Protein AF-A0A3N5UVN8-F1 (afdb_monomer_lite)

Structure (mmCIF, N/CA/C/O backbone):
data_AF-A0A3N5UVN8-F1
#
_entry.id   AF-A0A3N5UVN8-F1
#
loop_
_atom_site.group_PDB
_atom_site.id
_atom_site.type_symbol
_atom_site.label_atom_id
_atom_site.label_alt_id
_atom_site.label_comp_id
_atom_site.label_asym_id
_atom_site.label_entity_id
_atom_site.label_seq_id
_atom_site.pdbx_PDB_ins_code
_atom_site.Cartn_x
_atom_site.Cartn_y
_atom_site.Cartn_z
_atom_site.occupancy
_atom_site.B_iso_or_equiv
_atom_site.auth_seq_id
_atom_site.auth_comp_id
_atom_site.auth_asym_id
_atom_site.auth_atom_id
_atom_site.pdbx_PDB_model_num
ATOM 1 N N . MET A 1 1 ? -7.093 -22.827 19.254 1.00 42.91 1 MET A N 1
ATOM 2 C CA . MET A 1 1 ? -6.426 -22.744 17.940 1.00 42.91 1 MET A CA 1
ATOM 3 C C . MET A 1 1 ? -7.247 -21.771 17.111 1.00 42.91 1 MET A C 1
ATOM 5 O O . MET A 1 1 ? -8.412 -22.058 16.876 1.00 42.91 1 MET A O 1
ATOM 9 N N . THR A 1 2 ? -6.728 -20.581 16.817 1.00 53.91 2 THR A N 1
ATOM 10 C CA . THR A 1 2 ? -7.483 -19.553 16.080 1.00 53.91 2 THR A CA 1
ATOM 11 C C . THR A 1 2 ? -7.210 -19.745 14.596 1.00 53.91 2 THR A C 1
ATOM 13 O O . THR A 1 2 ? -6.074 -19.564 14.160 1.00 53.91 2 THR A O 1
ATOM 16 N N . TRP A 1 3 ? -8.221 -20.169 13.842 1.00 55.91 3 TRP A N 1
ATOM 17 C CA . TRP A 1 3 ? -8.126 -20.324 12.392 1.00 55.91 3 TRP A CA 1
ATOM 18 C C . TRP A 1 3 ? -7.925 -18.957 11.726 1.00 55.91 3 TRP A C 1
ATOM 20 O O . TRP A 1 3 ? -8.485 -17.956 12.176 1.00 55.91 3 TRP A O 1
ATOM 30 N N . ARG A 1 4 ? -7.103 -18.911 10.676 1.00 71.12 4 ARG A N 1
ATOM 31 C CA . ARG A 1 4 ? -6.857 -17.721 9.849 1.00 71.12 4 ARG A CA 1
ATOM 32 C C . ARG A 1 4 ? -6.993 -18.115 8.387 1.00 71.12 4 ARG A C 1
ATOM 34 O O . ARG A 1 4 ? -6.563 -19.208 8.024 1.00 71.12 4 ARG A O 1
ATOM 41 N N . LEU A 1 5 ? -7.564 -17.234 7.571 1.00 74.75 5 LEU A N 1
ATOM 42 C CA . LEU A 1 5 ? -7.570 -17.418 6.123 1.00 74.75 5 LEU A CA 1
ATOM 43 C C . LEU A 1 5 ? -6.307 -16.788 5.536 1.00 74.75 5 LEU A C 1
ATOM 45 O O . LEU A 1 5 ? -6.023 -15.622 5.809 1.00 74.75 5 LEU A O 1
ATOM 49 N N . THR A 1 6 ? -5.567 -17.557 4.742 1.00 70.62 6 THR A N 1
ATOM 50 C CA . THR A 1 6 ? -4.343 -17.115 4.067 1.00 70.62 6 THR A CA 1
ATOM 51 C C . THR A 1 6 ? -4.630 -16.807 2.602 1.00 70.62 6 THR A C 1
ATOM 53 O O . THR A 1 6 ? -5.145 -17.670 1.892 1.00 70.62 6 THR A O 1
ATOM 56 N N . CYS A 1 7 ? -4.288 -15.602 2.149 1.00 67.88 7 CYS A N 1
ATOM 57 C CA . CYS A 1 7 ? -4.386 -15.199 0.744 1.00 67.88 7 CYS A CA 1
ATOM 58 C C . CYS A 1 7 ? -2.995 -14.884 0.185 1.00 67.88 7 CYS A C 1
ATOM 60 O O . CYS A 1 7 ? -2.165 -14.300 0.884 1.00 67.88 7 CYS A O 1
ATOM 62 N N . LEU A 1 8 ? -2.766 -15.263 -1.071 1.00 75.94 8 LEU A N 1
ATOM 63 C CA . LEU A 1 8 ? -1.578 -14.918 -1.851 1.00 75.94 8 LEU A CA 1
ATOM 64 C C . LEU A 1 8 ? -2.041 -14.063 -3.031 1.00 75.94 8 LEU A C 1
ATOM 66 O O . LEU A 1 8 ? -3.025 -14.425 -3.682 1.00 75.94 8 LEU A O 1
ATOM 70 N N . ALA A 1 9 ? -1.361 -12.954 -3.311 1.00 75.50 9 ALA A N 1
ATOM 71 C CA . ALA A 1 9 ? -1.754 -12.063 -4.400 1.00 75.50 9 ALA A CA 1
ATOM 72 C C . ALA A 1 9 ? -0.548 -11.462 -5.135 1.00 75.50 9 ALA A C 1
ATOM 74 O O . ALA A 1 9 ? 0.269 -10.749 -4.554 1.00 75.50 9 ALA A O 1
ATOM 75 N N . TYR A 1 10 ? -0.505 -11.747 -6.439 1.00 75.38 10 TYR A N 1
ATOM 76 C CA . TYR A 1 10 ? 0.449 -11.231 -7.418 1.00 75.38 10 TYR A CA 1
ATOM 77 C C . TYR A 1 10 ? -0.343 -10.769 -8.646 1.00 75.38 10 TYR A C 1
ATOM 79 O O . TYR A 1 10 ? -0.740 -11.608 -9.460 1.00 75.38 10 TYR A O 1
ATOM 87 N N . PRO A 1 11 ? -0.647 -9.472 -8.767 1.00 73.50 11 PRO A N 1
ATOM 88 C CA . PRO A 1 11 ? -1.522 -8.983 -9.824 1.00 73.50 11 PRO A CA 1
ATOM 89 C C . PRO A 1 11 ? -0.850 -8.979 -11.202 1.00 73.50 11 PRO A C 1
ATOM 91 O O . PRO A 1 11 ? -1.547 -9.040 -12.217 1.00 73.50 11 PRO A O 1
ATOM 94 N N . PHE A 1 12 ? 0.488 -8.967 -11.252 1.00 78.56 12 PHE A N 1
ATOM 95 C CA . PHE A 1 12 ? 1.245 -8.886 -12.499 1.00 78.56 12 PHE A CA 1
ATOM 96 C C . PHE A 1 12 ? 2.384 -9.909 -12.608 1.00 78.56 12 PHE A C 1
ATOM 98 O O . PHE A 1 12 ? 2.871 -10.425 -11.602 1.00 78.56 12 PHE A O 1
ATOM 105 N N . PRO A 1 13 ? 2.861 -10.174 -13.834 1.00 72.12 13 PRO A N 1
ATOM 106 C CA . PRO A 1 13 ? 2.224 -9.837 -15.105 1.00 72.12 13 PRO A CA 1
ATOM 107 C C . PRO A 1 13 ? 0.892 -10.573 -15.308 1.00 72.12 13 PRO A C 1
ATOM 109 O O . PRO A 1 13 ? 0.700 -11.686 -14.830 1.00 72.12 13 PRO A O 1
ATOM 112 N N . GLY A 1 14 ? -0.034 -9.977 -16.069 1.00 72.38 14 GLY A N 1
ATOM 113 C CA . GLY A 1 14 ? -1.337 -10.600 -16.358 1.00 72.38 14 GLY A CA 1
ATOM 114 C C . GLY A 1 14 ? -1.244 -11.901 -17.176 1.00 72.38 14 GLY A C 1
ATOM 115 O O . GLY A 1 14 ? -2.222 -12.636 -17.302 1.00 72.38 14 GLY A O 1
ATOM 116 N N . SER A 1 15 ? -0.073 -12.196 -17.751 1.00 70.75 15 SER A N 1
ATOM 117 C CA . SER A 1 15 ? 0.243 -13.468 -18.402 1.00 70.75 15 SER A CA 1
ATOM 118 C C . SER A 1 15 ? 1.753 -13.727 -18.406 1.00 70.75 15 SER A C 1
ATOM 120 O O . SER A 1 15 ? 2.555 -12.814 -18.239 1.00 70.75 15 SER A O 1
ATOM 122 N N . ARG A 1 16 ? 2.172 -14.962 -18.702 1.00 66.50 16 ARG A N 1
ATOM 123 C CA . ARG A 1 16 ? 3.600 -15.328 -18.820 1.00 66.50 16 ARG A CA 1
ATOM 124 C C . ARG A 1 16 ? 4.355 -14.652 -19.970 1.00 66.50 16 ARG A C 1
ATOM 126 O O . ARG A 1 16 ? 5.575 -14.756 -20.010 1.00 66.50 16 ARG A O 1
ATOM 133 N N . VAL A 1 17 ? 3.649 -14.032 -20.914 1.00 69.69 17 VAL A N 1
ATOM 134 C CA . VAL A 1 17 ? 4.252 -13.313 -22.050 1.00 69.69 17 VAL A CA 1
ATOM 135 C C . VAL A 1 17 ? 4.122 -11.798 -21.919 1.00 69.69 17 VAL A C 1
ATOM 137 O O . VAL A 1 17 ? 4.641 -11.073 -22.764 1.00 69.69 17 VAL A O 1
ATOM 140 N N . SER A 1 18 ? 3.436 -11.313 -20.882 1.00 70.25 18 SER A N 1
ATOM 141 C CA . SER A 1 18 ? 3.388 -9.884 -20.594 1.00 70.25 18 SER A CA 1
ATOM 142 C C . SER A 1 18 ? 4.699 -9.474 -19.914 1.00 70.25 18 SER A C 1
ATOM 144 O O . SER A 1 18 ? 5.244 -10.232 -19.111 1.00 70.25 18 SER A O 1
ATOM 146 N N . GLY A 1 19 ? 5.219 -8.295 -20.261 1.00 78.00 19 GLY A N 1
ATOM 147 C CA . GLY A 1 19 ? 6.348 -7.689 -19.551 1.00 78.00 19 GLY A CA 1
ATOM 148 C C . GLY A 1 19 ? 5.971 -7.242 -18.129 1.00 78.00 19 GLY A C 1
ATOM 149 O O . GLY A 1 19 ? 4.829 -7.462 -17.715 1.00 78.00 19 GLY A O 1
ATOM 150 N N . PRO A 1 20 ? 6.900 -6.603 -17.393 1.00 83.50 20 PRO A N 1
ATOM 151 C CA . PRO A 1 20 ? 6.594 -6.024 -16.084 1.00 83.50 20 PRO A CA 1
ATOM 152 C C . PRO A 1 20 ? 5.432 -5.020 -16.183 1.00 83.50 20 PRO A C 1
ATOM 154 O O . PRO A 1 20 ? 5.199 -4.471 -17.269 1.00 83.50 20 PRO A O 1
ATOM 157 N N . PRO A 1 21 ? 4.710 -4.758 -15.078 1.00 89.00 21 PRO A N 1
ATOM 158 C CA . PRO A 1 21 ? 3.611 -3.806 -15.098 1.00 89.00 21 PRO A CA 1
ATOM 159 C C . PRO A 1 21 ? 4.096 -2.402 -15.460 1.00 89.00 21 PRO A C 1
ATOM 161 O O . PRO A 1 21 ? 5.236 -2.019 -15.198 1.00 89.00 21 PRO A O 1
ATOM 164 N N . SER A 1 22 ? 3.194 -1.619 -16.033 1.00 91.69 22 SER A N 1
ATOM 165 C CA . SER A 1 22 ? 3.320 -0.172 -16.165 1.00 91.69 22 SER A CA 1
ATOM 166 C C . SER A 1 22 ? 2.933 0.542 -14.865 1.00 91.69 22 SER A C 1
ATOM 168 O O . SER A 1 22 ? 2.243 -0.001 -13.998 1.00 91.69 22 SER A O 1
ATOM 170 N N . ILE A 1 23 ? 3.323 1.812 -14.746 1.00 91.81 23 ILE A N 1
ATOM 171 C CA . ILE A 1 23 ? 2.916 2.679 -13.630 1.00 91.81 23 ILE A CA 1
ATOM 172 C C . ILE A 1 23 ? 1.387 2.766 -13.509 1.00 91.81 23 ILE A C 1
ATOM 174 O O . ILE A 1 23 ? 0.841 2.678 -12.412 1.00 91.81 23 ILE A O 1
ATOM 178 N N . ASP A 1 24 ? 0.683 2.905 -14.634 1.00 92.06 24 ASP A N 1
ATOM 179 C CA . ASP A 1 24 ? -0.779 2.993 -14.645 1.00 92.06 24 ASP A CA 1
ATOM 180 C C . ASP A 1 24 ? -1.460 1.698 -14.192 1.00 92.06 24 ASP A C 1
ATOM 182 O O . ASP A 1 24 ? -2.550 1.744 -13.614 1.00 92.06 24 ASP A O 1
ATOM 186 N N . GLU A 1 25 ? -0.841 0.549 -14.454 1.00 92.25 25 GLU A N 1
ATOM 187 C CA . GLU A 1 25 ? -1.316 -0.746 -13.973 1.00 92.25 25 GLU A CA 1
ATOM 188 C C . GLU A 1 25 ? -1.147 -0.869 -12.461 1.00 92.25 25 GLU A C 1
ATOM 190 O O . GLU A 1 25 ? -2.131 -1.160 -11.781 1.00 92.25 25 GLU A O 1
ATOM 195 N N . LEU A 1 26 ? 0.035 -0.541 -11.922 1.00 91.81 26 LEU A N 1
ATOM 196 C CA . LEU A 1 26 ? 0.253 -0.502 -10.472 1.00 91.81 26 LEU A CA 1
ATOM 197 C C . LEU A 1 26 ? -0.715 0.470 -9.787 1.00 91.81 26 LEU A C 1
ATOM 199 O O . LEU A 1 26 ? -1.367 0.114 -8.808 1.00 91.81 26 LEU A O 1
ATOM 203 N N . ARG A 1 27 ? -0.888 1.678 -10.333 1.00 92.25 27 ARG A N 1
ATOM 204 C CA . ARG A 1 27 ? -1.824 2.677 -9.797 1.00 92.25 27 ARG A CA 1
ATOM 205 C C . ARG A 1 27 ? -3.232 2.122 -9.599 1.00 92.25 27 ARG A C 1
ATOM 207 O O . ARG A 1 27 ? -3.843 2.316 -8.551 1.00 92.25 27 ARG A O 1
ATOM 214 N N . LYS A 1 28 ? -3.760 1.466 -10.633 1.00 91.88 28 LYS A N 1
ATOM 215 C CA . LYS A 1 28 ? -5.113 0.898 -10.623 1.00 91.88 28 LYS A CA 1
ATOM 216 C C . LYS A 1 28 ? -5.196 -0.317 -9.715 1.00 91.88 28 LYS A C 1
ATOM 218 O O . LYS A 1 28 ? -6.213 -0.497 -9.052 1.00 91.88 28 LYS A O 1
ATOM 223 N N . ASP A 1 29 ? -4.143 -1.126 -9.688 1.00 92.75 29 ASP A N 1
ATOM 224 C CA . ASP A 1 29 ? -4.077 -2.324 -8.864 1.00 92.75 29 ASP A CA 1
ATOM 225 C C . ASP A 1 29 ? -4.179 -2.016 -7.371 1.00 92.75 29 ASP A C 1
ATOM 227 O O . ASP A 1 29 ? -4.937 -2.691 -6.676 1.00 92.75 29 ASP A O 1
ATOM 231 N N . ALA A 1 30 ? -3.518 -0.958 -6.888 1.00 91.69 30 ALA A N 1
ATOM 232 C CA . ALA A 1 30 ? -3.590 -0.572 -5.480 1.00 91.69 30 ALA A CA 1
ATOM 233 C C . ALA A 1 30 ? -5.051 -0.474 -4.991 1.00 91.69 30 ALA A C 1
ATOM 235 O O . ALA A 1 30 ? -5.410 -1.040 -3.963 1.00 91.69 30 ALA A O 1
ATOM 236 N N . GLN A 1 31 ? -5.936 0.127 -5.793 1.00 90.62 31 GLN A N 1
ATOM 237 C CA . GLN A 1 31 ? -7.366 0.285 -5.488 1.00 90.62 31 GLN A CA 1
ATOM 238 C C . GLN A 1 31 ? -8.169 -1.027 -5.502 1.00 90.62 31 GLN A C 1
ATOM 240 O O . GLN A 1 31 ? -9.315 -1.064 -5.049 1.00 90.62 31 GLN A O 1
ATOM 245 N N . THR A 1 32 ? -7.621 -2.114 -6.044 1.00 92.69 32 THR A N 1
ATOM 246 C CA . THR A 1 32 ? -8.316 -3.407 -6.096 1.00 92.69 32 THR A CA 1
ATOM 247 C C . THR A 1 32 ? -8.285 -4.145 -4.762 1.00 92.69 32 THR A C 1
ATOM 249 O O . THR A 1 32 ? -9.189 -4.945 -4.507 1.00 92.69 32 THR A O 1
ATOM 252 N N . TRP A 1 33 ? -7.325 -3.836 -3.882 1.00 93.69 33 TRP A N 1
ATOM 253 C CA . TRP A 1 33 ? -7.181 -4.488 -2.579 1.00 93.69 33 TRP A CA 1
ATOM 254 C C . TRP A 1 33 ? -8.435 -4.380 -1.712 1.00 93.69 33 TRP A C 1
ATOM 256 O O . TRP A 1 33 ? -8.821 -5.375 -1.100 1.00 93.69 33 TRP A O 1
ATOM 266 N N . ASP A 1 34 ? -9.135 -3.241 -1.735 1.00 94.31 34 ASP A N 1
ATOM 267 C CA . ASP A 1 34 ? -10.415 -3.088 -1.028 1.00 94.31 34 ASP A CA 1
ATOM 268 C C . ASP A 1 34 ? -11.426 -4.138 -1.490 1.00 94.31 34 ASP A C 1
ATOM 270 O O . ASP A 1 34 ? -12.023 -4.854 -0.688 1.00 94.31 34 ASP A O 1
ATOM 274 N N . LYS A 1 35 ? -11.576 -4.284 -2.811 1.00 94.06 35 LYS A N 1
ATOM 275 C CA . LYS A 1 35 ? -12.532 -5.220 -3.412 1.00 94.06 35 LYS A CA 1
ATOM 276 C C . LYS A 1 35 ? -12.171 -6.660 -3.077 1.00 94.06 35 LYS A C 1
ATOM 278 O O . LYS A 1 35 ? -13.058 -7.439 -2.743 1.00 94.06 35 LYS A O 1
ATOM 283 N N . ILE A 1 36 ? -10.884 -7.003 -3.144 1.00 92.69 36 ILE A N 1
ATOM 284 C CA . ILE A 1 36 ? -10.388 -8.341 -2.808 1.00 92.69 36 ILE A CA 1
ATOM 285 C C . ILE A 1 36 ? -10.721 -8.666 -1.349 1.00 92.69 36 ILE A C 1
ATOM 287 O O . ILE A 1 36 ? -11.314 -9.707 -1.075 1.00 92.69 36 ILE A O 1
ATOM 291 N N . ILE A 1 37 ? -10.390 -7.776 -0.411 1.00 94.94 37 ILE A N 1
ATOM 292 C CA . ILE A 1 37 ? -10.561 -8.037 1.024 1.00 94.94 37 ILE A CA 1
ATOM 293 C C . ILE A 1 37 ? -12.044 -8.075 1.410 1.00 94.94 37 ILE A C 1
ATOM 295 O O . ILE A 1 37 ? -12.453 -8.958 2.171 1.00 94.94 37 ILE A O 1
ATOM 299 N N . ILE A 1 38 ? -12.860 -7.168 0.862 1.00 94.88 38 ILE A N 1
ATOM 300 C CA . ILE A 1 38 ? -14.316 -7.170 1.054 1.00 94.88 38 ILE A CA 1
ATOM 301 C C . ILE A 1 38 ? -14.907 -8.482 0.539 1.00 94.88 38 ILE A C 1
ATOM 303 O O . ILE A 1 38 ? -15.627 -9.154 1.275 1.00 94.88 38 ILE A O 1
ATOM 307 N N . HIS A 1 39 ? -14.543 -8.899 -0.673 1.00 95.00 39 HIS A N 1
ATOM 308 C CA . HIS A 1 39 ? -15.066 -10.131 -1.252 1.00 95.00 39 HIS A CA 1
ATOM 309 C C . HIS A 1 39 ? -14.648 -11.374 -0.455 1.00 95.00 39 HIS A C 1
ATOM 311 O O . HIS A 1 39 ? -15.465 -12.242 -0.154 1.00 95.00 39 HIS A O 1
ATOM 317 N N . VAL A 1 40 ? -13.386 -11.444 -0.024 1.00 93.94 40 VAL A N 1
ATOM 318 C CA . VAL A 1 40 ? -12.909 -12.517 0.858 1.00 93.94 40 VAL A CA 1
ATOM 319 C C . VAL A 1 40 ? -13.710 -12.557 2.162 1.00 93.94 40 VAL A C 1
ATOM 321 O O . VAL A 1 40 ? -14.077 -13.633 2.635 1.00 93.94 40 VAL A O 1
ATOM 324 N N . ARG A 1 41 ? -14.028 -11.396 2.742 1.00 94.56 41 ARG A N 1
ATOM 325 C CA . ARG A 1 41 ? -14.849 -11.308 3.953 1.00 94.56 41 ARG A CA 1
ATOM 326 C C . ARG A 1 41 ? -16.272 -11.807 3.717 1.00 94.56 41 ARG A C 1
ATOM 328 O O . ARG A 1 41 ? -16.784 -12.546 4.555 1.00 94.56 41 ARG A O 1
ATOM 335 N N . GLU A 1 42 ? -16.893 -11.457 2.595 1.00 94.94 42 GLU A N 1
ATOM 336 C CA . GLU A 1 42 ? -18.209 -11.980 2.205 1.00 94.94 42 GLU A CA 1
ATOM 337 C C . GLU A 1 42 ? -18.195 -13.511 2.122 1.00 94.94 42 GLU A C 1
ATOM 339 O O . GLU A 1 42 ? -19.064 -14.164 2.701 1.00 94.94 42 GLU A O 1
ATOM 344 N N . LEU A 1 43 ? -17.167 -14.090 1.493 1.00 95.00 43 LEU A N 1
ATOM 345 C CA . LEU A 1 43 ? -16.996 -15.542 1.406 1.00 95.00 43 LEU A CA 1
ATOM 346 C C . LEU A 1 43 ? -16.808 -16.181 2.790 1.00 95.00 43 LEU A C 1
ATOM 348 O O . LEU A 1 43 ? -17.428 -17.202 3.086 1.00 95.00 43 LEU A O 1
ATOM 352 N N . ILE A 1 44 ? -16.004 -15.576 3.671 1.00 93.81 44 ILE A N 1
ATOM 353 C CA . ILE A 1 44 ? -15.857 -16.039 5.061 1.00 93.81 44 ILE A CA 1
ATOM 354 C C . ILE A 1 44 ? -17.221 -16.061 5.758 1.00 93.81 44 ILE A C 1
ATOM 356 O O . ILE A 1 44 ? -17.586 -17.072 6.356 1.00 93.81 44 ILE A O 1
ATOM 360 N N . HIS A 1 45 ? -18.000 -14.983 5.655 1.00 93.62 45 HIS A N 1
ATOM 361 C CA . HIS A 1 45 ? -19.331 -14.933 6.255 1.00 93.62 45 HIS A CA 1
ATOM 362 C C . HIS A 1 45 ? -20.266 -15.995 5.668 1.00 93.62 45 HIS A C 1
ATOM 364 O O . HIS A 1 45 ? -20.957 -16.669 6.431 1.00 93.62 45 HIS A O 1
ATOM 370 N N . GLN A 1 46 ? -20.256 -16.181 4.346 1.00 96.19 46 GLN A N 1
ATOM 371 C CA . GLN A 1 46 ? -21.105 -17.147 3.654 1.00 96.19 46 GLN A CA 1
ATOM 372 C C . GLN A 1 46 ? -20.805 -18.595 4.061 1.00 96.19 46 GLN A C 1
ATOM 374 O O . GLN A 1 46 ? -21.735 -19.363 4.299 1.00 96.19 46 GLN A O 1
ATOM 379 N N . TYR A 1 47 ? -19.527 -18.980 4.122 1.00 95.62 47 TYR A N 1
ATOM 380 C CA . TYR A 1 47 ? -19.135 -20.385 4.279 1.00 95.62 47 TYR A CA 1
ATOM 381 C C . TYR A 1 47 ? -18.745 -20.770 5.707 1.00 95.62 47 TYR A C 1
ATOM 383 O O . TYR A 1 47 ? -18.982 -21.907 6.109 1.00 95.62 47 TYR A O 1
ATOM 391 N N . ALA A 1 48 ? -18.161 -19.857 6.487 1.00 94.19 48 ALA A N 1
ATOM 392 C CA . ALA A 1 48 ? -17.794 -20.132 7.876 1.00 94.19 48 ALA A CA 1
ATOM 393 C C . ALA A 1 48 ? -18.906 -19.742 8.864 1.00 94.19 48 ALA A C 1
ATOM 395 O O . ALA A 1 48 ? -18.943 -20.266 9.978 1.00 94.19 48 ALA A O 1
ATOM 396 N N . GLY A 1 49 ? -19.798 -18.814 8.496 1.00 92.19 49 GLY A N 1
ATOM 397 C CA . GLY A 1 49 ? -20.870 -18.322 9.373 1.00 92.19 49 GLY A CA 1
ATOM 398 C C . GLY A 1 49 ? -20.382 -17.510 10.582 1.00 92.19 49 GLY A C 1
ATOM 399 O O . GLY A 1 49 ? -21.174 -17.158 11.451 1.00 92.19 49 GLY A O 1
ATOM 400 N N . HIS A 1 50 ? -19.083 -17.210 10.658 1.00 89.44 50 HIS A N 1
ATOM 401 C CA . HIS A 1 50 ? -18.460 -16.397 11.700 1.00 89.44 50 HIS A CA 1
ATOM 402 C C . HIS A 1 50 ? -17.250 -15.646 11.137 1.00 89.44 50 HIS A C 1
ATOM 404 O O . HIS A 1 50 ? -16.779 -15.932 10.038 1.00 89.44 50 HIS A O 1
ATOM 410 N N . HIS A 1 51 ? -16.750 -14.665 11.887 1.00 89.31 51 HIS A N 1
ATOM 411 C CA . HIS A 1 51 ? -15.598 -13.876 11.467 1.00 89.31 51 HIS A CA 1
ATOM 412 C C . HIS A 1 51 ? -14.292 -14.669 11.607 1.00 89.31 51 HIS A C 1
ATOM 414 O O . HIS A 1 51 ? -14.027 -15.259 12.656 1.00 89.31 51 HIS A O 1
ATOM 420 N N . LEU A 1 52 ? -13.455 -14.618 10.571 1.00 93.00 52 LEU A N 1
ATOM 421 C CA . LEU A 1 52 ? -12.090 -15.132 10.583 1.00 93.00 52 LEU A CA 1
ATOM 422 C C . LEU A 1 52 ? -11.116 -13.990 10.270 1.00 93.00 52 LEU A C 1
ATOM 424 O O . LEU A 1 52 ? -11.356 -13.247 9.314 1.00 93.00 52 LEU A O 1
ATOM 428 N N . PRO A 1 53 ? -10.002 -13.863 11.015 1.00 94.44 53 PRO A N 1
ATOM 429 C CA . PRO A 1 53 ? -8.939 -12.940 10.648 1.00 94.44 53 PRO A CA 1
ATOM 430 C C . PRO A 1 53 ? -8.380 -13.281 9.264 1.00 94.44 53 PRO A C 1
ATOM 432 O O . PRO A 1 53 ? -8.046 -14.439 8.983 1.00 94.44 53 PRO A O 1
ATOM 435 N N . ILE A 1 54 ? -8.246 -12.258 8.423 1.00 94.88 54 ILE A N 1
ATOM 436 C CA . ILE A 1 54 ? -7.638 -12.366 7.095 1.00 94.88 54 ILE A CA 1
ATOM 437 C C . ILE A 1 54 ? -6.145 -12.076 7.229 1.00 94.88 54 ILE A C 1
ATOM 439 O O . ILE A 1 54 ? -5.764 -11.025 7.745 1.00 94.88 54 ILE A O 1
ATOM 443 N N . ALA A 1 55 ? -5.310 -12.998 6.761 1.00 94.19 55 ALA A N 1
ATOM 444 C CA . ALA A 1 55 ? -3.876 -12.807 6.618 1.00 94.19 55 ALA A CA 1
ATOM 445 C C . ALA A 1 55 ? -3.499 -12.880 5.132 1.00 94.19 55 ALA A C 1
ATOM 447 O O . ALA A 1 55 ? -3.790 -13.866 4.456 1.00 94.19 55 ALA A O 1
ATOM 448 N N . ILE A 1 56 ? -2.830 -11.850 4.629 1.00 94.19 56 ILE A N 1
ATOM 449 C CA . ILE A 1 56 ? -2.187 -11.864 3.316 1.00 94.19 56 ILE A CA 1
ATOM 450 C C . ILE A 1 56 ? -0.774 -12.398 3.535 1.00 94.19 56 ILE A C 1
ATOM 452 O O . ILE A 1 56 ? 0.103 -11.691 4.021 1.00 94.19 56 ILE A O 1
ATOM 456 N N . THR A 1 57 ? -0.566 -13.686 3.286 1.00 91.38 57 THR A N 1
ATOM 457 C CA . THR A 1 57 ? 0.697 -14.352 3.637 1.00 91.38 57 THR A CA 1
ATOM 458 C C . THR A 1 57 ? 1.781 -14.169 2.593 1.00 91.38 57 THR A C 1
ATOM 460 O O . THR A 1 57 ? 2.938 -14.422 2.914 1.00 91.38 57 THR A O 1
ATOM 463 N N . GLU A 1 58 ? 1.416 -13.722 1.391 1.00 89.12 58 GLU A N 1
ATOM 464 C CA . GLU A 1 58 ? 2.350 -13.287 0.353 1.00 89.12 58 GLU A CA 1
ATOM 465 C C . GLU A 1 58 ? 1.692 -12.193 -0.496 1.00 89.12 58 GLU A C 1
ATOM 467 O O . GLU A 1 58 ? 0.574 -12.369 -0.995 1.00 89.12 58 GLU A O 1
ATOM 472 N N . PHE A 1 59 ? 2.383 -11.069 -0.673 1.00 91.12 59 PHE A N 1
ATOM 473 C CA . PHE A 1 59 ? 2.042 -10.073 -1.683 1.00 91.12 59 PHE A CA 1
ATOM 474 C C . PHE A 1 59 ? 3.297 -9.422 -2.274 1.00 91.12 59 PHE A C 1
ATOM 476 O O . PHE A 1 59 ? 4.335 -9.309 -1.620 1.00 91.12 59 PHE A O 1
ATOM 483 N N . ASN A 1 60 ? 3.193 -9.015 -3.534 1.00 88.25 60 ASN A N 1
ATOM 484 C CA . ASN A 1 60 ? 4.185 -8.246 -4.290 1.00 88.25 60 ASN A CA 1
ATOM 485 C C . ASN A 1 60 ? 3.431 -7.636 -5.494 1.00 88.25 60 ASN A C 1
ATOM 487 O O . ASN A 1 60 ? 2.447 -8.249 -5.924 1.00 88.25 60 ASN A O 1
ATOM 491 N N . PRO A 1 61 ? 3.832 -6.485 -6.068 1.00 82.62 61 PRO A N 1
ATOM 492 C CA . PRO A 1 61 ? 3.256 -5.999 -7.329 1.00 82.62 61 PRO A CA 1
ATOM 493 C C . PRO A 1 61 ? 3.284 -7.045 -8.445 1.00 82.62 61 PRO A C 1
ATOM 495 O O . PRO A 1 61 ? 2.394 -7.086 -9.289 1.00 82.62 61 PRO A O 1
ATOM 498 N N . ALA A 1 62 ? 4.324 -7.876 -8.476 1.00 83.12 62 ALA A N 1
ATOM 499 C CA . ALA A 1 62 ? 4.558 -8.796 -9.563 1.00 83.12 62 ALA A CA 1
ATOM 500 C C . ALA A 1 62 ? 5.216 -10.089 -9.082 1.00 83.12 62 ALA A C 1
ATOM 502 O O . ALA A 1 62 ? 5.850 -10.125 -8.031 1.00 83.12 62 ALA A O 1
ATOM 503 N N . TYR A 1 63 ? 5.070 -11.159 -9.860 1.00 82.50 63 TYR A N 1
ATOM 504 C CA . TYR A 1 63 ? 5.828 -12.400 -9.673 1.00 82.50 63 TYR A CA 1
ATOM 505 C C . TYR A 1 63 ? 7.053 -12.491 -10.594 1.00 82.50 63 TYR A C 1
ATOM 507 O O . TYR A 1 63 ? 7.819 -13.455 -10.512 1.00 82.50 63 TYR A O 1
ATOM 515 N N . ASP A 1 64 ? 7.225 -11.538 -11.514 1.00 82.88 64 ASP A N 1
ATOM 516 C CA . ASP A 1 64 ? 8.358 -11.518 -12.428 1.00 82.88 64 ASP A CA 1
ATOM 517 C C . ASP A 1 64 ? 9.590 -10.855 -11.794 1.00 82.88 64 ASP A C 1
ATOM 519 O O . ASP A 1 64 ? 9.500 -9.959 -10.961 1.00 82.88 64 ASP A O 1
ATOM 523 N N . GLN A 1 65 ? 10.770 -11.325 -12.187 1.00 87.25 65 GLN A N 1
ATOM 524 C CA . GLN A 1 65 ? 12.043 -10.940 -11.575 1.00 87.25 65 GLN A CA 1
ATOM 525 C C . GLN A 1 65 ? 12.684 -9.714 -12.246 1.00 87.25 65 GLN A C 1
ATOM 527 O O . GLN A 1 65 ? 13.898 -9.529 -12.132 1.00 87.25 65 GLN A O 1
ATOM 532 N N . SER A 1 66 ? 11.915 -8.908 -12.988 1.00 88.75 66 SER A N 1
ATOM 533 C CA . SER A 1 66 ? 12.447 -7.758 -13.728 1.00 88.75 66 SER A CA 1
ATOM 534 C C . SER A 1 66 ? 13.087 -6.735 -12.799 1.00 88.75 66 SER A C 1
ATOM 536 O O . SER A 1 66 ? 12.580 -6.457 -11.720 1.00 88.75 66 SER A O 1
ATOM 538 N N . VAL A 1 67 ? 14.189 -6.130 -13.233 1.00 88.94 67 VAL A N 1
ATOM 539 C CA . VAL A 1 67 ? 14.971 -5.176 -12.435 1.00 88.94 67 VAL A CA 1
ATOM 540 C C . VAL A 1 67 ? 15.150 -3.882 -13.221 1.00 88.94 67 VAL A C 1
ATOM 542 O O . VAL A 1 67 ? 15.377 -3.924 -14.431 1.00 88.94 67 VAL A O 1
ATOM 545 N N . GLY A 1 68 ? 15.104 -2.741 -12.536 1.00 87.81 68 GLY A N 1
ATOM 546 C CA . GLY A 1 68 ? 15.500 -1.444 -13.084 1.00 87.81 68 GLY A CA 1
ATOM 547 C C . GLY A 1 68 ? 14.487 -0.765 -14.008 1.00 87.81 68 GLY A C 1
ATOM 548 O O . GLY A 1 68 ? 14.844 0.214 -14.665 1.00 87.81 68 GLY A O 1
ATOM 549 N N . GLY A 1 69 ? 13.248 -1.252 -14.071 1.00 89.25 69 GLY A N 1
ATOM 550 C CA . GLY A 1 69 ? 12.155 -0.574 -14.765 1.00 89.25 69 GLY A CA 1
ATOM 551 C C . GLY A 1 69 ? 11.457 0.459 -13.877 1.00 89.25 69 GLY A C 1
ATOM 552 O O . GLY A 1 69 ? 11.631 0.512 -12.663 1.00 89.25 69 GLY A O 1
ATOM 553 N N . GLU A 1 70 ? 10.631 1.307 -14.484 1.00 89.75 70 GLU A N 1
ATOM 554 C CA . GLU A 1 70 ? 9.918 2.377 -13.768 1.00 89.75 70 GLU A CA 1
ATOM 555 C C . GLU A 1 70 ? 8.844 1.860 -12.792 1.00 89.75 70 GLU A C 1
ATOM 557 O O . GLU A 1 70 ? 8.528 2.517 -11.798 1.00 89.75 70 GLU A O 1
ATOM 562 N N . ALA A 1 71 ? 8.341 0.650 -13.031 1.00 90.12 71 ALA A N 1
ATOM 563 C CA . ALA A 1 71 ? 7.320 -0.034 -12.239 1.00 90.12 71 ALA A CA 1
ATOM 564 C C . ALA A 1 71 ? 7.738 -1.471 -11.858 1.00 90.12 71 ALA A C 1
ATOM 566 O O . ALA A 1 71 ? 6.904 -2.290 -11.484 1.00 90.12 71 ALA A O 1
ATOM 567 N N . THR A 1 72 ? 9.036 -1.790 -11.930 1.00 90.31 72 THR A N 1
ATOM 568 C CA . THR A 1 72 ? 9.548 -3.060 -11.395 1.00 90.31 72 THR A CA 1
ATOM 569 C C . THR A 1 72 ? 9.550 -3.051 -9.863 1.00 90.31 72 THR A C 1
ATOM 571 O O . THR A 1 72 ? 9.502 -1.977 -9.258 1.00 90.31 72 THR A O 1
ATOM 574 N N . PRO A 1 73 ? 9.636 -4.218 -9.203 1.00 89.56 73 PRO A N 1
ATOM 575 C CA . PRO A 1 73 ? 9.624 -4.287 -7.742 1.00 89.56 73 PRO A CA 1
ATOM 576 C C . PRO A 1 73 ? 10.694 -3.427 -7.030 1.00 89.56 73 PRO A C 1
ATOM 578 O O . PRO A 1 73 ? 10.451 -2.911 -5.939 1.00 89.56 73 PRO A O 1
ATOM 581 N N . ASP A 1 74 ? 11.848 -3.180 -7.657 1.00 90.06 74 ASP A N 1
ATOM 582 C CA . ASP A 1 74 ? 12.913 -2.301 -7.144 1.00 90.06 74 ASP A CA 1
ATOM 583 C C . ASP A 1 74 ? 12.692 -0.802 -7.431 1.00 90.06 74 ASP A C 1
ATOM 585 O O . ASP A 1 74 ? 13.552 0.026 -7.111 1.00 90.06 74 ASP A O 1
ATOM 589 N N . SER A 1 75 ? 11.567 -0.423 -8.040 1.00 90.81 75 SER A N 1
ATOM 590 C CA . SER A 1 75 ? 11.305 0.956 -8.439 1.00 90.81 75 SER A CA 1
ATOM 591 C C . SER A 1 75 ? 10.762 1.821 -7.299 1.00 90.81 75 SER A C 1
ATOM 593 O O . SER A 1 75 ? 10.176 1.358 -6.318 1.00 90.81 75 SER A O 1
ATOM 595 N N . HIS A 1 76 ? 10.928 3.137 -7.450 1.00 91.38 76 HIS A N 1
ATOM 596 C CA . HIS A 1 76 ? 10.330 4.124 -6.545 1.00 91.38 76 HIS A CA 1
ATOM 597 C C . HIS A 1 76 ? 8.799 4.079 -6.579 1.00 91.38 76 HIS A C 1
ATOM 599 O O . HIS A 1 76 ? 8.152 4.172 -5.538 1.00 91.38 76 HIS A O 1
ATOM 605 N N . TYR A 1 77 ? 8.214 3.909 -7.770 1.00 92.38 77 TYR A N 1
ATOM 606 C CA . TYR A 1 77 ? 6.762 3.846 -7.909 1.00 92.38 77 TYR A CA 1
ATOM 607 C C . TYR A 1 77 ? 6.190 2.606 -7.219 1.00 92.38 77 TYR A C 1
ATOM 609 O O . TYR A 1 77 ? 5.132 2.681 -6.600 1.00 92.38 77 TYR A O 1
ATOM 617 N N . ASN A 1 78 ? 6.921 1.491 -7.229 1.00 92.56 78 ASN A N 1
ATOM 618 C CA . ASN A 1 78 ? 6.497 0.310 -6.500 1.00 92.56 78 ASN A CA 1
ATOM 619 C C . ASN A 1 78 ? 6.432 0.535 -4.974 1.00 92.56 78 ASN A C 1
ATOM 621 O O . ASN A 1 78 ? 5.512 0.065 -4.310 1.00 92.56 78 ASN A O 1
ATOM 625 N N . ALA A 1 79 ? 7.343 1.324 -4.402 1.00 93.62 79 ALA A N 1
ATOM 626 C CA . ALA A 1 79 ? 7.255 1.690 -2.987 1.00 93.62 79 ALA A CA 1
ATOM 627 C C . ALA A 1 79 ? 6.006 2.536 -2.667 1.00 93.62 79 ALA A C 1
ATOM 629 O O . ALA A 1 79 ? 5.403 2.363 -1.605 1.00 93.62 79 ALA A O 1
ATOM 630 N N . ILE A 1 80 ? 5.589 3.409 -3.594 1.00 94.56 80 ILE A N 1
ATOM 631 C CA . ILE A 1 80 ? 4.339 4.184 -3.499 1.00 94.56 80 ILE A CA 1
ATOM 632 C C . ILE A 1 80 ? 3.119 3.256 -3.596 1.00 94.56 80 ILE A C 1
ATOM 634 O O . ILE A 1 80 ? 2.211 3.366 -2.773 1.00 94.56 80 ILE A O 1
ATOM 638 N N . TRP A 1 81 ? 3.116 2.321 -4.551 1.00 95.00 81 TRP A N 1
ATOM 639 C CA . TRP A 1 81 ? 2.076 1.294 -4.673 1.00 95.00 81 TRP A CA 1
ATOM 640 C C . TRP A 1 81 ? 1.936 0.484 -3.382 1.00 95.00 81 TRP A C 1
ATOM 642 O O . TRP A 1 81 ? 0.840 0.373 -2.839 1.00 95.00 81 TRP A O 1
ATOM 652 N N . MET A 1 82 ? 3.054 -0.018 -2.850 1.00 95.31 82 MET A N 1
ATOM 653 C CA . MET A 1 82 ? 3.075 -0.812 -1.623 1.00 95.31 82 MET A CA 1
ATOM 654 C C . MET A 1 82 ? 2.559 -0.000 -0.438 1.00 95.31 82 MET A C 1
ATOM 656 O O . MET A 1 82 ? 1.870 -0.544 0.425 1.00 95.31 82 MET A O 1
ATOM 660 N N . ALA A 1 83 ? 2.872 1.298 -0.397 1.00 95.94 83 ALA A N 1
ATOM 661 C CA . ALA A 1 83 ? 2.360 2.170 0.642 1.00 95.94 83 ALA A CA 1
ATOM 662 C C . ALA A 1 83 ? 0.827 2.227 0.588 1.00 95.94 83 ALA A C 1
ATOM 664 O O . ALA A 1 83 ? 0.175 2.049 1.609 1.00 95.94 83 ALA A O 1
ATOM 665 N N . ASP A 1 84 ? 0.233 2.392 -0.594 1.00 96.50 84 ASP A N 1
ATOM 666 C CA . ASP A 1 84 ? -1.226 2.431 -0.706 1.00 96.50 84 ASP A CA 1
ATOM 667 C C . ASP A 1 84 ? -1.884 1.076 -0.437 1.00 96.50 84 ASP A C 1
ATOM 669 O O . ASP A 1 84 ? -2.848 1.002 0.323 1.00 96.50 84 ASP A O 1
ATOM 673 N N . ALA A 1 85 ? -1.330 -0.005 -0.990 1.00 95.88 85 ALA A N 1
ATOM 674 C CA . ALA A 1 85 ? -1.826 -1.360 -0.773 1.00 95.88 85 ALA A CA 1
ATOM 675 C C . ALA A 1 85 ? -1.858 -1.720 0.724 1.00 95.88 85 ALA A C 1
ATOM 677 O O . ALA A 1 85 ? -2.876 -2.201 1.224 1.00 95.88 85 ALA A O 1
ATOM 678 N N . LEU A 1 86 ? -0.783 -1.422 1.466 1.00 96.31 86 LEU A N 1
ATOM 679 C CA . LEU A 1 86 ? -0.736 -1.627 2.916 1.00 96.31 86 LEU A CA 1
ATOM 680 C C . LEU A 1 86 ? -1.751 -0.755 3.658 1.00 96.31 86 LEU A C 1
ATOM 682 O O . LEU A 1 86 ? -2.416 -1.247 4.568 1.00 96.31 86 LEU A O 1
ATOM 686 N N . GLY A 1 87 ? -1.900 0.515 3.275 1.00 96.31 87 GLY A N 1
ATOM 687 C CA . GLY A 1 87 ? -2.906 1.408 3.852 1.00 96.31 87 GLY A CA 1
ATOM 688 C C . GLY A 1 87 ? -4.322 0.844 3.730 1.00 96.31 87 GLY A C 1
ATOM 689 O O . GLY A 1 87 ? -5.022 0.738 4.737 1.00 96.31 87 GLY A O 1
ATOM 690 N N . ARG A 1 88 ? -4.697 0.371 2.536 1.00 96.38 88 ARG A N 1
ATOM 691 C CA . ARG A 1 88 ? -5.994 -0.280 2.283 1.00 96.38 88 ARG A CA 1
ATOM 692 C C . ARG A 1 88 ? -6.161 -1.569 3.069 1.00 96.38 88 ARG A C 1
ATOM 694 O O . ARG A 1 88 ? -7.211 -1.793 3.664 1.00 96.38 88 ARG A O 1
ATOM 701 N N . MET A 1 89 ? -5.136 -2.421 3.116 1.00 96.31 89 MET A N 1
ATOM 702 C CA . MET A 1 89 ? -5.172 -3.642 3.929 1.00 96.31 89 MET A CA 1
ATOM 703 C C . MET A 1 89 ? -5.444 -3.323 5.401 1.00 96.31 89 MET A C 1
ATOM 705 O O . MET A 1 89 ? -6.293 -3.959 6.028 1.00 96.31 89 MET A O 1
ATOM 709 N N . ILE A 1 90 ? -4.748 -2.322 5.938 1.00 95.88 90 ILE A N 1
ATOM 710 C CA . ILE A 1 90 ? -4.906 -1.866 7.316 1.00 95.88 90 ILE A CA 1
ATOM 711 C C . ILE A 1 90 ? -6.322 -1.313 7.538 1.00 95.88 90 ILE A C 1
ATOM 713 O O . ILE A 1 90 ? -6.987 -1.747 8.476 1.00 95.88 90 ILE A O 1
ATOM 717 N N . GLU A 1 91 ? -6.814 -0.418 6.675 1.00 96.00 91 GLU A N 1
ATOM 718 C CA . GLU A 1 91 ? -8.166 0.160 6.769 1.00 96.00 91 GLU A CA 1
ATOM 719 C C . GLU A 1 91 ? -9.259 -0.916 6.714 1.00 96.00 91 GLU A C 1
ATOM 721 O O . GLU A 1 91 ? -10.228 -0.881 7.474 1.00 96.00 91 GLU A O 1
ATOM 726 N N . ASN A 1 92 ? -9.056 -1.943 5.889 1.00 95.62 92 ASN A N 1
ATOM 727 C CA . ASN A 1 92 ? -9.944 -3.094 5.823 1.00 95.62 92 ASN A CA 1
ATOM 728 C C . ASN A 1 92 ? -9.724 -4.099 6.964 1.00 95.62 92 ASN A C 1
ATOM 730 O O . ASN A 1 92 ? -10.401 -5.123 6.992 1.00 95.62 92 ASN A O 1
ATOM 734 N N . GLY A 1 93 ? -8.832 -3.863 7.926 1.00 94.50 93 GLY A N 1
ATOM 735 C CA . GLY A 1 93 ? -8.639 -4.740 9.085 1.00 94.50 93 GLY A CA 1
ATOM 736 C C . GLY A 1 93 ? -8.003 -6.092 8.748 1.00 94.50 93 GLY A C 1
ATOM 737 O O . GLY A 1 93 ? -8.332 -7.106 9.369 1.00 94.50 93 GLY A O 1
ATOM 738 N N . VAL A 1 94 ? -7.113 -6.132 7.755 1.00 95.50 94 VAL A N 1
ATOM 739 C CA . VAL A 1 94 ? -6.228 -7.280 7.530 1.00 95.50 94 VAL A CA 1
ATOM 740 C C . VAL A 1 94 ? -5.347 -7.466 8.764 1.00 95.50 94 VAL A C 1
ATOM 742 O O . VAL A 1 94 ? -4.700 -6.537 9.239 1.00 95.50 94 VAL A O 1
ATOM 745 N N . PHE A 1 95 ? -5.319 -8.687 9.292 1.00 94.81 95 PHE A N 1
ATOM 746 C CA . PHE A 1 95 ? -4.600 -9.008 10.523 1.00 94.81 95 PHE A CA 1
ATOM 747 C C . PHE A 1 95 ? -3.079 -9.035 10.325 1.00 94.81 95 PHE A C 1
ATOM 749 O O . PHE A 1 95 ? -2.319 -8.721 11.238 1.00 94.81 95 PHE A O 1
ATOM 756 N N . MET A 1 96 ? -2.631 -9.473 9.149 1.00 93.75 96 MET A N 1
ATOM 757 C CA . MET A 1 96 ? -1.221 -9.648 8.813 1.00 93.75 96 MET A CA 1
ATOM 758 C C . MET A 1 96 ? -1.045 -9.540 7.303 1.00 93.75 96 MET A C 1
ATOM 760 O O . MET A 1 96 ? -1.849 -10.105 6.564 1.00 93.75 96 MET A O 1
ATOM 764 N N . ALA A 1 97 ? 0.013 -8.862 6.867 1.00 93.25 97 ALA A N 1
ATOM 765 C CA . ALA A 1 97 ? 0.439 -8.805 5.478 1.00 93.25 97 ALA A CA 1
ATOM 766 C C . ALA A 1 97 ? 1.944 -9.084 5.403 1.00 93.25 97 ALA A C 1
ATOM 768 O O . ALA A 1 97 ? 2.719 -8.466 6.134 1.00 93.25 97 ALA A O 1
ATOM 769 N N . ASN A 1 98 ? 2.341 -10.003 4.530 1.00 92.69 98 ASN A N 1
ATOM 770 C CA . ASN A 1 98 ? 3.728 -10.402 4.336 1.00 92.69 98 ASN A CA 1
ATOM 771 C C . ASN A 1 98 ? 4.142 -10.121 2.894 1.00 92.69 98 ASN A C 1
ATOM 773 O O . ASN A 1 98 ? 3.637 -10.745 1.961 1.00 92.69 98 ASN A O 1
ATOM 777 N N . GLU A 1 99 ? 5.078 -9.195 2.728 1.00 89.25 99 GLU A N 1
ATOM 778 C CA . GLU A 1 99 ? 5.800 -9.043 1.469 1.00 89.25 99 GLU A CA 1
ATOM 779 C C . GLU A 1 99 ? 6.616 -10.326 1.224 1.00 89.25 99 GLU A C 1
ATOM 781 O O . GLU A 1 99 ? 7.121 -10.925 2.179 1.00 89.25 99 GLU A O 1
ATOM 786 N N . TRP A 1 100 ? 6.649 -10.807 -0.025 1.00 85.75 100 TRP A N 1
ATOM 787 C CA . TRP A 1 100 ? 7.176 -12.142 -0.345 1.00 85.75 100 TRP A CA 1
ATOM 788 C C . TRP A 1 100 ? 8.600 -12.356 0.191 1.00 85.75 100 TRP A C 1
ATOM 790 O O . TRP A 1 100 ? 8.841 -13.332 0.911 1.00 85.75 100 TRP A O 1
ATOM 800 N N . ALA A 1 101 ? 9.557 -11.495 -0.154 1.00 88.25 101 ALA A N 1
ATOM 801 C CA . ALA A 1 101 ? 10.961 -11.799 0.071 1.00 88.25 101 ALA A CA 1
ATOM 802 C C . ALA A 1 101 ? 11.690 -10.683 0.819 1.00 88.25 101 ALA A C 1
ATOM 804 O O . ALA A 1 101 ? 11.957 -9.607 0.309 1.00 88.25 101 ALA A O 1
ATOM 805 N N . LEU A 1 102 ? 12.238 -10.995 1.994 1.00 89.06 102 LEU A N 1
ATOM 806 C CA . LEU A 1 102 ? 13.110 -10.029 2.668 1.00 89.06 102 LEU A CA 1
ATOM 807 C C . LEU A 1 102 ? 14.356 -9.680 1.826 1.00 89.06 102 LEU A C 1
ATOM 809 O O . LEU A 1 102 ? 14.826 -8.543 1.839 1.00 89.06 102 LEU A O 1
ATOM 813 N N . THR A 1 103 ? 14.906 -10.652 1.091 1.00 89.44 103 THR A N 1
ATOM 814 C CA . THR A 1 103 ? 16.088 -10.451 0.246 1.00 89.44 103 THR A CA 1
ATOM 815 C C . THR A 1 103 ? 15.873 -10.958 -1.168 1.00 89.44 103 THR A C 1
ATOM 817 O O . THR A 1 103 ? 15.352 -12.048 -1.378 1.00 89.44 103 THR A O 1
ATOM 820 N N . ALA A 1 104 ? 16.373 -10.194 -2.137 1.00 86.38 104 ALA A N 1
ATOM 821 C CA . ALA A 1 104 ? 16.402 -10.590 -3.535 1.00 86.38 104 ALA A CA 1
ATOM 822 C C . ALA A 1 104 ? 17.651 -11.428 -3.911 1.00 86.38 104 ALA A C 1
ATOM 824 O O . ALA A 1 104 ? 17.868 -11.783 -5.075 1.00 86.38 104 ALA A O 1
ATOM 825 N N . ARG A 1 105 ? 18.507 -11.766 -2.931 1.00 80.94 105 ARG A N 1
ATOM 826 C CA . ARG A 1 105 ? 19.663 -12.659 -3.129 1.00 80.94 105 ARG A CA 1
ATOM 827 C C . ARG A 1 105 ? 19.212 -14.071 -3.506 1.00 80.94 105 ARG A C 1
ATOM 829 O O . ARG A 1 105 ? 18.217 -14.563 -3.000 1.00 80.94 105 ARG A O 1
ATOM 836 N N . GLY A 1 106 ? 20.003 -14.756 -4.333 1.00 78.38 106 GLY A N 1
ATOM 837 C CA . GLY A 1 106 ? 19.706 -16.135 -4.747 1.00 78.38 106 GLY A CA 1
ATOM 838 C C . GLY A 1 106 ? 18.865 -16.250 -6.020 1.00 78.38 106 GLY A C 1
ATOM 839 O O . GLY A 1 106 ? 18.309 -17.309 -6.278 1.00 78.38 106 GLY A O 1
ATOM 840 N N . GLY A 1 107 ? 18.806 -15.186 -6.829 1.00 79.88 107 GLY A N 1
ATOM 841 C CA . GLY A 1 107 ? 18.132 -15.213 -8.129 1.00 79.88 107 GLY A CA 1
ATOM 842 C C . GLY A 1 107 ? 16.664 -14.799 -8.081 1.00 79.88 107 GLY A C 1
ATOM 843 O O . GLY A 1 107 ? 15.914 -15.203 -8.955 1.00 79.88 107 GLY A O 1
ATOM 844 N N . TYR A 1 108 ? 16.255 -13.997 -7.094 1.00 83.81 108 TYR A N 1
ATOM 845 C CA . TYR A 1 108 ? 14.893 -13.449 -7.000 1.00 83.81 108 TYR A CA 1
ATOM 846 C C . TYR A 1 108 ? 14.739 -12.072 -7.676 1.00 83.81 108 TYR A C 1
ATOM 848 O O . TYR A 1 108 ? 13.715 -11.415 -7.521 1.00 83.81 108 TYR A O 1
ATOM 856 N N . GLY A 1 109 ? 15.743 -11.623 -8.438 1.00 86.94 109 GLY A N 1
ATOM 857 C CA . GLY A 1 109 ? 15.696 -10.359 -9.178 1.00 86.94 109 GLY A CA 1
ATOM 858 C C . GLY A 1 109 ? 15.573 -9.147 -8.258 1.00 86.94 109 GLY A C 1
ATOM 859 O O . GLY A 1 109 ? 16.509 -8.841 -7.522 1.00 86.94 109 GLY A O 1
ATOM 860 N N . SER A 1 110 ? 14.428 -8.471 -8.322 1.00 87.69 110 SER A N 1
ATOM 861 C CA . SER A 1 110 ? 14.066 -7.294 -7.522 1.00 87.69 110 SER A CA 1
ATOM 862 C C . SER A 1 110 ? 12.962 -7.566 -6.491 1.00 87.69 110 SER A C 1
ATOM 864 O O . SER A 1 110 ? 12.579 -6.651 -5.770 1.00 87.69 110 SER A O 1
ATOM 866 N N . LEU A 1 111 ? 12.461 -8.804 -6.390 1.00 88.25 111 LEU A N 1
ATOM 867 C CA . LEU A 1 111 ? 11.243 -9.170 -5.649 1.00 88.25 111 LEU A CA 1
ATOM 868 C C . LEU A 1 111 ? 11.330 -9.042 -4.122 1.00 88.25 111 LEU A C 1
ATOM 870 O O . LEU A 1 111 ? 10.417 -9.509 -3.455 1.00 88.25 111 LEU A O 1
ATOM 874 N N . GLY A 1 112 ? 12.400 -8.471 -3.567 1.00 90.00 112 GLY A N 1
ATOM 875 C CA . GLY A 1 112 ? 12.531 -8.331 -2.122 1.00 90.00 112 GLY A CA 1
ATOM 876 C C . GLY A 1 112 ? 12.752 -6.913 -1.625 1.00 90.00 112 GLY A C 1
ATOM 877 O O . GLY A 1 112 ? 12.709 -5.964 -2.394 1.00 90.00 112 GLY A O 1
ATOM 878 N N . LEU A 1 113 ? 13.024 -6.754 -0.329 1.00 90.50 113 LEU A N 1
ATOM 879 C CA . LEU A 1 113 ? 13.350 -5.442 0.259 1.00 90.50 113 LEU A CA 1
ATOM 880 C C . LEU A 1 113 ? 14.846 -5.109 0.168 1.00 90.50 113 LEU A C 1
ATOM 882 O O . LEU A 1 113 ? 15.232 -3.945 0.056 1.00 90.50 113 LEU A O 1
ATOM 886 N N . ILE A 1 114 ? 15.701 -6.134 0.223 1.00 90.75 114 ILE A N 1
ATOM 887 C CA . ILE A 1 114 ? 17.161 -5.993 0.256 1.00 90.75 114 ILE A CA 1
ATOM 888 C C . ILE A 1 114 ? 17.780 -6.688 -0.958 1.00 90.75 114 ILE A C 1
ATOM 890 O O . ILE A 1 114 ? 17.717 -7.916 -1.093 1.00 90.75 114 ILE A O 1
ATOM 894 N N . GLY A 1 115 ? 18.419 -5.901 -1.821 1.00 86.25 115 GLY A N 1
ATOM 895 C CA . GLY A 1 115 ? 19.165 -6.368 -2.982 1.00 86.25 115 GLY A CA 1
ATOM 896 C C . GLY A 1 115 ? 20.524 -6.979 -2.625 1.00 86.25 115 GLY A C 1
ATOM 897 O O . GLY A 1 115 ? 20.834 -7.305 -1.477 1.00 86.25 115 GLY A O 1
ATOM 898 N N . GLN A 1 116 ? 21.377 -7.169 -3.635 1.00 81.56 116 GLN A N 1
ATOM 899 C CA . GLN A 1 116 ? 22.719 -7.718 -3.405 1.00 81.56 116 GLN A CA 1
ATOM 900 C C . GLN A 1 116 ? 23.634 -6.730 -2.671 1.00 81.56 116 GLN A C 1
ATOM 902 O O . GLN A 1 116 ? 24.318 -7.130 -1.721 1.00 81.56 116 GLN A O 1
ATOM 907 N N . THR A 1 117 ? 23.625 -5.473 -3.121 1.00 82.25 117 THR A N 1
ATOM 908 C CA . THR A 1 117 ? 24.498 -4.381 -2.662 1.00 82.25 117 THR A CA 1
ATOM 909 C C . THR A 1 117 ? 23.748 -3.241 -1.985 1.00 82.25 117 THR A C 1
ATOM 911 O O . THR A 1 117 ? 24.364 -2.494 -1.234 1.00 82.25 117 THR A O 1
ATOM 914 N N . ASP A 1 118 ? 22.439 -3.128 -2.214 1.00 83.25 118 ASP A N 1
ATOM 915 C CA . ASP A 1 118 ? 21.634 -1.967 -1.837 1.00 83.25 118 ASP A CA 1
ATOM 916 C C . ASP A 1 118 ? 20.288 -2.386 -1.234 1.00 83.25 118 ASP A C 1
ATOM 918 O O . ASP A 1 118 ? 19.853 -3.532 -1.359 1.00 83.25 118 ASP A O 1
ATOM 922 N N . VAL A 1 119 ? 19.620 -1.433 -0.590 1.00 89.75 119 VAL A N 1
ATOM 923 C CA . VAL A 1 119 ? 18.244 -1.563 -0.097 1.00 89.75 119 VAL A CA 1
ATOM 924 C C . VAL A 1 119 ? 17.291 -0.991 -1.147 1.00 89.75 119 VAL A C 1
ATOM 926 O O . VAL A 1 119 ? 17.551 0.085 -1.691 1.00 89.75 119 VAL A O 1
ATOM 929 N N . TYR A 1 120 ? 16.203 -1.700 -1.450 1.00 90.62 120 TYR A N 1
ATOM 930 C CA . TYR A 1 120 ? 15.217 -1.250 -2.431 1.00 90.62 120 TYR A CA 1
ATOM 931 C C . TYR A 1 120 ? 14.193 -0.281 -1.822 1.00 90.62 120 TYR A C 1
ATOM 933 O O . TYR A 1 120 ? 13.956 -0.311 -0.611 1.00 90.62 120 TYR A O 1
ATOM 941 N N . PRO A 1 121 ? 13.556 0.583 -2.640 1.00 91.81 121 PRO A N 1
ATOM 942 C CA . PRO A 1 121 ? 12.653 1.628 -2.159 1.00 91.81 121 PRO A CA 1
ATOM 943 C C . PRO A 1 121 ? 11.525 1.145 -1.230 1.00 91.81 121 PRO A C 1
ATOM 945 O O . PRO A 1 121 ? 11.149 1.869 -0.310 1.00 91.81 121 PRO A O 1
ATOM 948 N N . MET A 1 122 ? 11.025 -0.082 -1.420 1.00 90.19 122 MET A N 1
ATOM 949 C CA . MET A 1 122 ? 9.989 -0.692 -0.573 1.00 90.19 122 MET A CA 1
ATOM 950 C C . MET A 1 122 ? 10.367 -0.778 0.917 1.00 90.19 122 MET A C 1
ATOM 952 O O . MET A 1 122 ? 9.489 -0.684 1.775 1.00 90.19 122 MET A O 1
ATOM 956 N N . ASP A 1 123 ? 11.654 -0.896 1.266 1.00 91.75 123 ASP A N 1
ATOM 957 C CA . ASP A 1 123 ? 12.079 -0.899 2.674 1.00 91.75 123 ASP A CA 1
ATOM 958 C C . ASP A 1 123 ? 11.704 0.414 3.382 1.00 91.75 123 ASP A C 1
ATOM 960 O O . ASP A 1 123 ? 11.279 0.412 4.539 1.00 91.75 123 ASP A O 1
ATOM 964 N N . TYR A 1 124 ? 11.760 1.547 2.674 1.00 90.56 124 TYR A N 1
ATOM 965 C CA . TYR A 1 124 ? 11.338 2.830 3.235 1.00 90.56 124 TYR A CA 1
ATOM 966 C C . TYR A 1 124 ? 9.838 2.855 3.531 1.00 90.56 124 TYR A C 1
ATOM 968 O O . TYR A 1 124 ? 9.443 3.423 4.550 1.00 90.56 124 TYR A O 1
ATOM 976 N N . THR A 1 125 ? 9.012 2.186 2.723 1.00 92.75 125 THR A N 1
ATOM 977 C CA . THR A 1 125 ? 7.588 1.999 3.029 1.00 92.75 125 THR A CA 1
ATOM 978 C C . THR A 1 125 ? 7.414 1.246 4.352 1.00 92.75 125 THR A C 1
ATOM 980 O O . THR A 1 125 ? 6.673 1.705 5.225 1.00 92.75 125 THR A O 1
ATOM 983 N N . CYS A 1 126 ? 8.166 0.164 4.585 1.00 91.94 126 CYS A N 1
ATOM 984 C CA . CYS A 1 126 ? 8.168 -0.536 5.878 1.00 91.94 126 CYS A CA 1
ATOM 985 C C . CYS A 1 126 ? 8.591 0.385 7.036 1.00 91.94 126 CYS A C 1
ATOM 987 O O . CYS A 1 126 ? 7.949 0.417 8.092 1.00 91.94 126 CYS A O 1
ATOM 989 N N . GLN A 1 127 ? 9.651 1.178 6.850 1.00 91.19 127 GLN A N 1
ATOM 990 C CA . GLN A 1 127 ? 10.122 2.126 7.866 1.00 91.19 127 GLN A CA 1
ATOM 991 C C . GLN A 1 127 ? 9.093 3.219 8.186 1.00 91.19 127 GLN A C 1
ATOM 993 O O . GLN A 1 127 ? 9.011 3.672 9.333 1.00 91.19 127 GLN A O 1
ATOM 998 N N . MET A 1 128 ? 8.305 3.644 7.198 1.00 89.31 128 MET A N 1
ATOM 999 C CA . MET A 1 128 ? 7.212 4.589 7.394 1.00 89.31 128 MET A CA 1
ATOM 1000 C C . MET A 1 128 ? 6.067 3.976 8.193 1.00 89.31 128 MET A C 1
ATOM 1002 O O . MET A 1 128 ? 5.636 4.574 9.179 1.00 89.31 128 MET A O 1
ATOM 1006 N N . TYR A 1 129 ? 5.629 2.763 7.848 1.00 93.25 129 TYR A N 1
ATOM 1007 C CA . TYR A 1 129 ? 4.571 2.077 8.595 1.00 93.25 129 TYR A CA 1
ATOM 1008 C C . TYR A 1 129 ? 4.972 1.750 10.035 1.00 93.25 129 TYR A C 1
ATOM 1010 O O . TYR A 1 129 ? 4.142 1.837 10.937 1.00 93.25 129 TYR A O 1
ATOM 1018 N N . LYS A 1 130 ? 6.265 1.531 10.309 1.00 91.50 130 LYS A N 1
ATOM 1019 C CA . LYS A 1 130 ? 6.786 1.433 11.685 1.00 91.50 130 LYS A CA 1
ATOM 1020 C C . LYS A 1 130 ? 6.517 2.691 12.530 1.00 91.50 130 LYS A C 1
ATOM 1022 O O . LYS A 1 130 ? 6.518 2.618 13.757 1.00 91.50 130 LYS A O 1
ATOM 1027 N N . LYS A 1 131 ? 6.314 3.851 11.898 1.00 89.56 131 LYS A N 1
ATOM 1028 C CA . LYS A 1 131 ? 6.014 5.132 12.560 1.00 89.56 131 LYS A CA 1
ATOM 1029 C C . LYS A 1 131 ? 4.521 5.480 12.566 1.00 89.56 131 LYS A C 1
ATOM 1031 O O . LYS A 1 131 ? 4.174 6.473 13.196 1.00 89.56 131 LYS A O 1
ATOM 1036 N N . PHE A 1 132 ? 3.674 4.704 11.885 1.00 92.12 132 PHE A N 1
ATOM 1037 C CA . PHE A 1 132 ? 2.280 5.059 11.610 1.00 92.12 132 PHE A CA 1
ATOM 1038 C C . PHE A 1 132 ? 1.415 5.126 12.875 1.00 92.12 132 PHE A C 1
ATOM 1040 O O . PHE A 1 132 ? 0.698 6.092 13.086 1.00 92.12 132 PHE A O 1
ATOM 1047 N N . GLY A 1 133 ? 1.530 4.151 13.768 1.00 92.62 133 GLY A N 1
ATOM 1048 C CA . GLY A 1 133 ? 0.680 4.056 14.955 1.00 92.62 133 GLY A CA 1
ATOM 1049 C C . GLY A 1 133 ? -0.060 2.730 14.998 1.00 92.62 133 GLY A C 1
ATOM 1050 O O . GLY A 1 133 ? 0.085 1.901 14.102 1.00 92.62 133 GLY A O 1
ATOM 1051 N N . SER A 1 134 ? -0.794 2.513 16.083 1.00 93.06 134 SER A N 1
ATOM 1052 C CA . SER A 1 134 ? -1.433 1.228 16.390 1.00 93.06 134 SER A CA 1
ATOM 1053 C C . SER A 1 134 ? -2.954 1.301 16.435 1.00 93.06 134 SER A C 1
ATOM 1055 O O . SER A 1 134 ? -3.600 0.259 16.442 1.00 93.06 134 SER A O 1
ATOM 1057 N N . GLU A 1 135 ? -3.528 2.503 16.461 1.00 94.81 135 GLU A N 1
ATOM 1058 C CA . GLU A 1 135 ? -4.974 2.706 16.513 1.00 94.81 135 GLU A CA 1
ATOM 1059 C C . GLU A 1 135 ? -5.420 3.499 15.295 1.00 94.81 135 GLU A C 1
ATOM 1061 O O . GLU A 1 135 ? -5.044 4.655 15.133 1.00 94.81 135 GLU A O 1
ATOM 1066 N N . LEU A 1 136 ? -6.201 2.880 14.415 1.00 95.06 136 LEU A N 1
ATOM 1067 C CA . LEU A 1 136 ? -6.725 3.561 13.238 1.00 95.06 136 LEU A CA 1
ATOM 1068 C C . LEU A 1 136 ? -7.692 4.679 13.618 1.00 95.06 136 LEU A C 1
ATOM 1070 O O . LEU A 1 136 ? -8.559 4.511 14.473 1.00 95.06 136 LEU A O 1
ATOM 1074 N N . VAL A 1 137 ? -7.570 5.801 12.918 1.00 93.69 137 VAL A N 1
ATOM 1075 C CA . VAL A 1 137 ? -8.487 6.934 13.011 1.00 93.69 137 VAL A CA 1
ATOM 1076 C C . VAL A 1 137 ? -9.089 7.165 11.635 1.00 93.69 137 VAL A C 1
ATOM 1078 O O . VAL A 1 137 ? -8.405 7.034 10.623 1.00 93.69 137 VAL A O 1
ATOM 1081 N N . TYR A 1 138 ? -10.371 7.523 11.599 1.00 93.94 138 TYR A N 1
ATOM 1082 C CA . TYR A 1 138 ? -11.059 7.807 10.346 1.00 93.94 138 TYR A CA 1
ATOM 1083 C C . TYR A 1 138 ? -10.331 8.892 9.537 1.00 93.94 138 TYR A C 1
ATOM 1085 O O . TYR A 1 138 ? -10.049 9.985 10.038 1.00 93.94 138 TYR A O 1
ATOM 1093 N N . SER A 1 139 ? -10.092 8.596 8.265 1.00 93.75 139 SER A N 1
ATOM 1094 C CA . SER A 1 139 ? -9.551 9.514 7.274 1.00 93.75 139 SER A CA 1
ATOM 1095 C C . SER A 1 139 ? -10.197 9.234 5.923 1.00 93.75 139 SER A C 1
ATOM 1097 O O . SER A 1 139 ? -10.584 8.110 5.635 1.00 93.75 139 SER A O 1
ATOM 1099 N N . SER A 1 140 ? -10.337 10.258 5.088 1.00 93.75 140 SER A N 1
ATOM 1100 C CA . SER A 1 140 ? -10.927 10.103 3.758 1.00 93.75 140 SER A CA 1
ATOM 1101 C C . SER A 1 140 ? -10.397 11.162 2.807 1.00 93.75 140 SER A C 1
ATOM 1103 O O . SER A 1 140 ? -10.156 12.299 3.219 1.00 93.75 140 SER A O 1
ATOM 1105 N N . SER A 1 141 ? -10.291 10.804 1.533 1.00 92.38 141 SER A N 1
ATOM 1106 C CA . SER A 1 141 ? -9.941 11.709 0.442 1.00 92.38 141 SER A CA 1
ATOM 1107 C C . SER A 1 141 ? -11.069 11.752 -0.582 1.00 92.38 141 SER A C 1
ATOM 1109 O O . SER A 1 141 ? -11.738 10.752 -0.829 1.00 92.38 141 SER A O 1
ATOM 1111 N N . ASP A 1 142 ? -11.275 12.920 -1.183 1.00 91.81 142 ASP A N 1
ATOM 1112 C CA . ASP A 1 142 ? -12.203 13.122 -2.297 1.00 91.81 142 ASP A CA 1
ATOM 1113 C C . ASP A 1 142 ? -11.547 12.860 -3.665 1.00 91.81 142 ASP A C 1
ATOM 1115 O O . ASP A 1 142 ? -12.196 12.996 -4.703 1.00 91.81 142 ASP A O 1
ATOM 1119 N N . ASN A 1 143 ? -10.255 12.523 -3.683 1.00 90.81 143 ASN A N 1
ATOM 1120 C CA . ASN A 1 143 ? -9.480 12.290 -4.891 1.00 90.81 143 ASN A CA 1
ATOM 1121 C C . ASN A 1 143 ? -9.017 10.822 -4.947 1.00 90.81 143 ASN A C 1
ATOM 1123 O O . ASN A 1 143 ? -8.278 10.400 -4.057 1.00 90.81 143 ASN A O 1
ATOM 1127 N N . PRO A 1 144 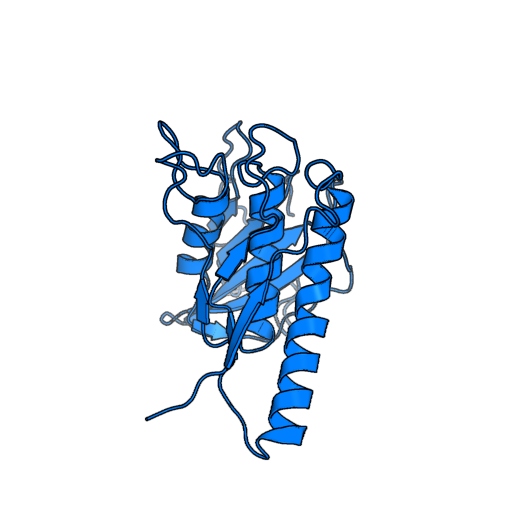? -9.386 10.060 -5.993 1.00 88.50 144 PRO A N 1
ATOM 1128 C CA . PRO A 1 144 ? -9.036 8.642 -6.108 1.00 88.50 144 PRO A CA 1
ATOM 1129 C C . PRO A 1 144 ? -7.530 8.374 -6.270 1.00 88.50 144 PRO A C 1
ATOM 1131 O O . PRO A 1 144 ? -7.084 7.268 -5.982 1.00 88.50 144 PRO A O 1
ATOM 1134 N N . ASP A 1 145 ? -6.748 9.363 -6.713 1.00 90.12 145 ASP A N 1
ATOM 1135 C CA . ASP A 1 145 ? -5.289 9.253 -6.856 1.00 90.12 145 ASP A CA 1
ATOM 1136 C C . ASP A 1 145 ? -4.526 9.788 -5.629 1.00 90.12 145 ASP A C 1
ATOM 1138 O O . ASP A 1 145 ? -3.296 9.824 -5.637 1.00 90.12 145 ASP A O 1
ATOM 1142 N N . LEU A 1 146 ? -5.233 10.234 -4.586 1.00 92.56 146 LEU A N 1
ATOM 1143 C CA . LEU A 1 146 ? -4.632 10.727 -3.351 1.00 92.56 146 L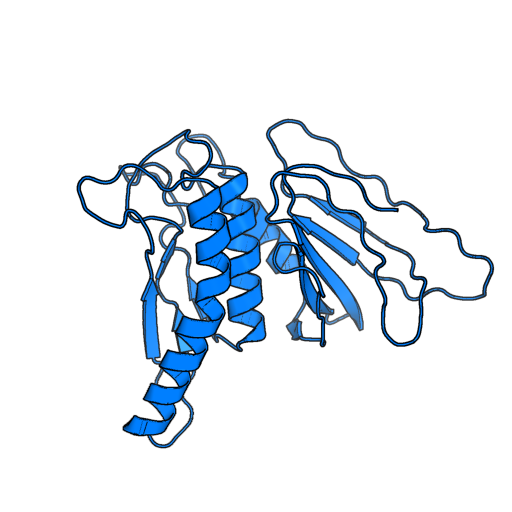EU A CA 1
ATOM 1144 C C . LEU A 1 146 ? -5.233 9.983 -2.162 1.00 92.56 146 LEU A C 1
ATOM 1146 O O . LEU A 1 146 ? -6.307 10.345 -1.690 1.00 92.56 146 LEU A O 1
ATOM 1150 N N . SER A 1 147 ? -4.537 8.976 -1.653 1.00 94.75 147 SER A N 1
ATOM 1151 C CA . SER A 1 147 ? -4.984 8.232 -0.476 1.00 94.75 147 SER A CA 1
ATOM 1152 C C . SER A 1 147 ? -4.520 8.900 0.813 1.00 94.75 147 SER A C 1
ATOM 1154 O O . SER A 1 147 ? -3.448 9.512 0.871 1.00 94.75 147 SER A O 1
ATOM 1156 N N . ILE A 1 148 ? -5.325 8.765 1.865 1.00 94.75 148 ILE A N 1
ATOM 1157 C CA . ILE A 1 148 ? -4.999 9.256 3.201 1.00 94.75 148 ILE A CA 1
ATOM 1158 C C . ILE A 1 148 ? -5.371 8.211 4.247 1.00 94.75 148 ILE A C 1
ATOM 1160 O O . ILE A 1 148 ? -6.516 7.772 4.310 1.00 94.75 148 ILE A O 1
ATOM 1164 N N . TYR A 1 149 ? -4.404 7.871 5.092 1.00 96.00 149 TYR A N 1
ATOM 1165 C CA . TYR A 1 149 ? -4.584 6.973 6.229 1.00 96.00 149 TYR A CA 1
ATOM 1166 C C . TYR A 1 149 ? -4.141 7.692 7.495 1.00 96.00 149 TYR A C 1
ATOM 1168 O O . TYR A 1 149 ? -3.113 8.371 7.492 1.00 96.00 149 TYR A O 1
ATOM 1176 N N . ALA A 1 150 ? -4.884 7.547 8.587 1.00 95.00 150 ALA A N 1
ATOM 1177 C CA . ALA A 1 150 ? -4.525 8.142 9.865 1.00 95.00 150 ALA A CA 1
ATOM 1178 C C . ALA A 1 150 ? -4.530 7.101 10.982 1.00 95.00 150 ALA A C 1
ATOM 1180 O O . ALA A 1 150 ? -5.375 6.209 11.032 1.00 95.00 150 ALA A O 1
ATOM 1181 N N . ALA A 1 151 ? -3.583 7.242 11.902 1.00 95.12 151 ALA A N 1
ATOM 1182 C CA . ALA A 1 151 ? -3.536 6.438 13.107 1.00 95.12 151 ALA A CA 1
ATOM 1183 C C . ALA A 1 151 ? -3.034 7.253 14.298 1.00 95.12 151 ALA A C 1
ATOM 1185 O O . ALA A 1 151 ? -2.275 8.215 14.159 1.00 95.12 151 ALA A O 1
ATOM 1186 N N . GLN A 1 152 ? -3.458 6.853 15.489 1.00 92.50 152 GLN A N 1
ATOM 1187 C CA . GLN A 1 152 ? -2.942 7.341 16.749 1.00 92.50 152 GLN A CA 1
ATOM 1188 C C . GLN A 1 152 ? -1.817 6.424 17.234 1.00 92.50 152 GLN A C 1
ATOM 1190 O O . GLN A 1 152 ? -1.854 5.192 17.122 1.00 92.50 152 GLN A O 1
ATOM 1195 N N . ARG A 1 153 ? -0.759 7.054 17.741 1.00 89.44 153 ARG A N 1
ATOM 1196 C CA . ARG A 1 153 ? 0.359 6.372 18.393 1.00 89.44 153 ARG A CA 1
ATOM 1197 C C . ARG A 1 153 ? 0.092 6.260 19.892 1.00 89.44 153 ARG A C 1
ATOM 1199 O O . ARG A 1 153 ? -0.719 6.999 20.439 1.00 89.44 153 ARG A O 1
ATOM 1206 N N . ALA A 1 154 ? 0.861 5.411 20.569 1.00 88.75 154 ALA A N 1
ATOM 1207 C CA . ALA A 1 154 ? 0.782 5.240 22.022 1.00 88.75 154 ALA A CA 1
ATOM 1208 C C . ALA A 1 154 ? 1.048 6.532 22.828 1.00 88.75 154 ALA A C 1
ATOM 1210 O O . ALA A 1 154 ? 0.648 6.620 23.981 1.00 88.75 154 ALA A O 1
ATOM 1211 N N . ASP A 1 155 ? 1.715 7.533 22.236 1.00 86.88 155 ASP A N 1
ATOM 1212 C CA . ASP A 1 155 ? 1.936 8.860 22.832 1.00 86.88 155 ASP A CA 1
ATOM 1213 C C . ASP A 1 155 ? 0.825 9.873 22.492 1.00 86.88 155 ASP A C 1
ATOM 1215 O O . ASP A 1 155 ? 1.057 11.081 22.519 1.00 86.88 155 ASP A O 1
ATOM 1219 N N . GLU A 1 156 ? -0.347 9.374 22.090 1.00 85.31 156 GLU A N 1
ATOM 1220 C CA . GLU A 1 156 ? -1.536 10.121 21.661 1.00 85.31 156 GLU A CA 1
ATOM 1221 C C . GLU A 1 156 ? -1.327 11.040 20.447 1.00 85.31 156 GLU A C 1
ATOM 1223 O O . GLU A 1 156 ? -2.266 11.698 19.996 1.00 85.31 156 GLU A O 1
ATOM 1228 N N . THR A 1 157 ? -0.129 11.070 19.857 1.00 85.19 157 THR A N 1
ATOM 1229 C CA . THR A 1 157 ? 0.139 11.903 18.685 1.00 85.19 157 THR A CA 1
ATOM 1230 C C . THR A 1 157 ? -0.449 11.242 17.435 1.00 85.19 157 THR A C 1
ATOM 1232 O O . THR A 1 157 ? -0.057 10.111 17.120 1.00 85.19 157 THR A O 1
ATOM 1235 N N . PRO A 1 158 ? -1.317 11.935 16.675 1.00 88.25 158 PRO A N 1
ATOM 1236 C CA . PRO A 1 158 ? -1.795 11.435 15.396 1.00 88.25 158 PRO A CA 1
ATOM 1237 C C . PRO A 1 158 ? -0.677 11.453 14.349 1.00 88.25 158 PRO A C 1
ATOM 1239 O O . PRO A 1 158 ? 0.118 12.398 14.264 1.00 88.25 158 PRO A O 1
ATOM 1242 N N . THR A 1 159 ? -0.658 10.416 13.524 1.00 90.69 159 THR A N 1
ATOM 1243 C CA . THR A 1 159 ? 0.183 10.308 12.335 1.00 90.69 159 THR A CA 1
ATOM 1244 C C . THR A 1 159 ? -0.709 10.150 11.121 1.00 90.69 159 THR A C 1
ATOM 1246 O O . THR A 1 159 ? -1.702 9.425 11.159 1.00 90.69 159 THR A O 1
ATOM 1249 N N . ILE A 1 160 ? -0.352 10.842 10.048 1.00 92.00 160 ILE A N 1
ATOM 1250 C CA . ILE A 1 160 ? -1.108 10.845 8.801 1.00 92.00 160 ILE A CA 1
ATOM 1251 C C . ILE A 1 160 ? -0.174 10.382 7.690 1.00 92.00 160 ILE A C 1
ATOM 1253 O O . ILE A 1 160 ? 0.900 10.950 7.512 1.00 92.00 160 ILE A O 1
ATOM 1257 N N . MET A 1 161 ? -0.581 9.357 6.954 1.00 92.69 161 MET A N 1
ATOM 1258 C CA . MET A 1 161 ? 0.044 8.908 5.718 1.00 92.69 161 MET A CA 1
ATOM 1259 C C . MET A 1 161 ? -0.736 9.503 4.548 1.00 92.69 161 MET A C 1
ATOM 1261 O O . MET A 1 161 ? -1.930 9.247 4.424 1.00 92.69 161 MET A O 1
ATOM 1265 N N . VAL A 1 162 ? -0.070 10.278 3.696 1.00 93.50 162 VAL A N 1
ATOM 1266 C CA . VAL A 1 162 ? -0.632 10.824 2.456 1.00 93.50 162 VAL A CA 1
ATOM 1267 C C . VAL A 1 162 ? 0.129 10.232 1.279 1.00 93.50 162 VAL A C 1
ATOM 1269 O O . VAL A 1 162 ? 1.357 10.328 1.212 1.00 93.50 162 VAL A O 1
ATOM 1272 N N . ILE A 1 163 ? -0.600 9.627 0.348 1.00 94.56 163 ILE A N 1
ATOM 1273 C CA . ILE A 1 163 ? -0.024 8.880 -0.769 1.00 94.56 163 ILE A CA 1
ATOM 1274 C C . ILE A 1 163 ? -0.577 9.438 -2.068 1.00 94.56 163 ILE A C 1
ATOM 1276 O O . ILE A 1 163 ? -1.773 9.350 -2.324 1.00 94.56 163 ILE A O 1
ATOM 1280 N N . ASN A 1 164 ? 0.300 10.016 -2.881 1.00 93.06 164 ASN A N 1
ATOM 1281 C CA . ASN A 1 164 ? -0.035 10.481 -4.216 1.00 93.06 164 ASN A CA 1
ATOM 1282 C C . ASN A 1 164 ? 0.323 9.388 -5.227 1.00 93.06 164 ASN A C 1
ATOM 1284 O O . ASN A 1 164 ? 1.498 9.161 -5.513 1.00 93.06 164 ASN A O 1
ATOM 1288 N N . LEU A 1 165 ? -0.697 8.720 -5.758 1.00 92.12 165 LEU A N 1
ATOM 1289 C CA . LEU A 1 165 ? -0.548 7.719 -6.809 1.00 92.12 165 LEU A CA 1
ATOM 1290 C C . LEU A 1 165 ? -0.385 8.356 -8.197 1.00 92.12 165 LEU A C 1
ATOM 1292 O O . LEU A 1 165 ? 0.065 7.697 -9.134 1.00 92.12 165 LEU A O 1
ATOM 1296 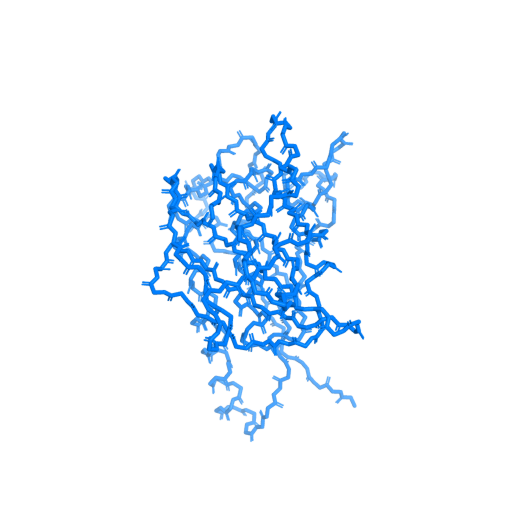N N . SER A 1 166 ? -0.766 9.624 -8.357 1.00 89.12 166 SER A N 1
ATOM 1297 C CA . SER A 1 166 ? -0.613 10.353 -9.615 1.00 89.12 166 SER A CA 1
ATOM 1298 C C . SER A 1 166 ? 0.859 10.666 -9.901 1.00 89.12 166 SER A C 1
ATOM 1300 O O . SER A 1 166 ? 1.633 10.975 -8.998 1.00 89.12 166 SER A O 1
ATOM 1302 N N . LEU A 1 167 ? 1.228 10.660 -11.186 1.00 86.19 167 LEU A N 1
ATOM 1303 C CA . LEU A 1 167 ? 2.532 11.149 -11.647 1.00 86.19 167 LEU A CA 1
ATOM 1304 C C . LEU A 1 167 ? 2.676 12.668 -11.505 1.00 86.19 167 LEU A C 1
ATOM 1306 O O . LEU A 1 167 ? 3.786 13.176 -11.372 1.00 86.19 167 LEU A O 1
ATOM 1310 N N . GLU A 1 168 ? 1.556 13.385 -11.536 1.00 85.69 168 GLU A N 1
ATOM 1311 C CA . GLU A 1 168 ? 1.500 14.823 -11.303 1.00 85.69 168 GLU A CA 1
ATOM 1312 C C . GLU A 1 168 ? 1.442 15.146 -9.811 1.00 85.69 168 GLU A C 1
ATOM 1314 O O . GLU A 1 168 ? 0.797 14.439 -9.027 1.00 85.69 168 GLU A O 1
ATOM 1319 N N . GLU A 1 169 ? 2.022 16.288 -9.454 1.00 82.88 169 GLU A N 1
ATOM 1320 C CA . GLU A 1 169 ? 1.838 16.923 -8.154 1.00 82.88 169 GLU A CA 1
ATOM 1321 C C . GLU A 1 169 ? 0.357 17.243 -7.896 1.00 82.88 169 GLU A C 1
ATOM 1323 O O . GLU A 1 169 ? -0.376 17.680 -8.790 1.00 82.88 169 GLU A O 1
ATOM 1328 N N . LYS A 1 170 ? -0.088 17.041 -6.652 1.00 80.50 170 LYS A N 1
ATOM 1329 C CA . LYS A 1 170 ? -1.440 17.375 -6.201 1.00 80.50 170 LYS A CA 1
ATOM 1330 C C . LYS A 1 170 ? -1.369 18.215 -4.930 1.00 80.50 170 LYS A C 1
ATOM 1332 O O . LYS A 1 170 ? -0.711 17.833 -3.968 1.00 80.50 170 LYS A O 1
ATOM 1337 N N . THR A 1 171 ? -2.147 19.294 -4.903 1.00 83.88 171 THR A N 1
ATOM 1338 C CA . THR A 1 171 ? -2.311 20.158 -3.726 1.00 83.88 171 THR A CA 1
ATOM 1339 C C . THR A 1 171 ? -3.751 20.086 -3.239 1.00 83.88 171 THR A C 1
ATOM 1341 O O . THR A 1 171 ? -4.689 20.348 -3.996 1.00 83.88 171 THR A O 1
ATOM 1344 N N . LYS A 1 172 ? -3.937 19.725 -1.968 1.00 82.88 172 LYS A N 1
ATOM 1345 C CA . LYS A 1 172 ? -5.246 19.589 -1.315 1.00 82.88 172 LYS A CA 1
ATOM 1346 C C . LYS A 1 172 ? -5.170 20.103 0.121 1.00 82.88 172 LYS A C 1
ATOM 1348 O O . LYS A 1 172 ? -4.148 19.957 0.783 1.00 82.88 172 LYS A O 1
ATOM 1353 N N . ALA A 1 173 ? -6.264 20.688 0.604 1.00 84.56 173 ALA A N 1
ATOM 1354 C CA . ALA A 1 173 ? -6.363 21.125 1.992 1.00 84.56 173 ALA A CA 1
ATOM 1355 C C . ALA A 1 173 ? -6.574 19.919 2.920 1.00 84.56 173 ALA A C 1
ATOM 1357 O O . ALA A 1 173 ? -7.514 19.148 2.726 1.00 84.56 173 ALA A O 1
ATOM 1358 N N . LEU A 1 174 ? -5.742 19.791 3.955 1.00 83.50 174 LEU A N 1
ATOM 1359 C CA . LEU A 1 174 ? -5.897 18.774 4.995 1.00 83.50 174 LEU A CA 1
ATOM 1360 C C . LEU A 1 174 ? -6.708 19.333 6.173 1.00 83.50 174 LEU A C 1
ATOM 1362 O O . LEU A 1 174 ? -6.376 20.375 6.739 1.00 83.50 174 LEU A O 1
ATOM 1366 N N . ARG A 1 175 ? -7.773 18.623 6.557 1.00 85.50 175 ARG A N 1
ATOM 1367 C CA . ARG A 1 175 ? -8.632 18.948 7.706 1.00 85.50 175 ARG A CA 1
ATOM 1368 C C . ARG A 1 175 ? -8.508 17.861 8.767 1.00 85.50 175 ARG A C 1
ATOM 1370 O O . ARG A 1 175 ? -8.583 16.684 8.437 1.00 85.50 175 ARG A O 1
ATOM 1377 N N . ILE A 1 176 ? -8.354 18.255 10.032 1.00 84.12 176 ILE A N 1
ATOM 1378 C CA . ILE A 1 176 ? -8.257 17.327 11.168 1.00 84.12 176 ILE A CA 1
ATOM 1379 C C . ILE A 1 176 ? -9.373 17.673 12.159 1.00 84.12 176 ILE A C 1
ATOM 1381 O O . ILE A 1 176 ? -9.307 18.687 12.858 1.00 84.12 176 ILE A O 1
ATOM 1385 N N . GLY A 1 177 ? -10.420 16.844 12.193 1.00 81.12 177 GLY A N 1
ATOM 1386 C CA . GLY A 1 177 ? -11.664 17.156 12.905 1.00 81.12 177 GLY A CA 1
ATOM 1387 C C . GLY A 1 177 ? -12.278 18.477 12.422 1.00 81.12 177 GLY A C 1
ATOM 1388 O O . GLY A 1 177 ? -12.185 18.833 11.245 1.00 81.12 177 GLY A O 1
ATOM 1389 N N . ASP A 1 178 ? -12.837 19.257 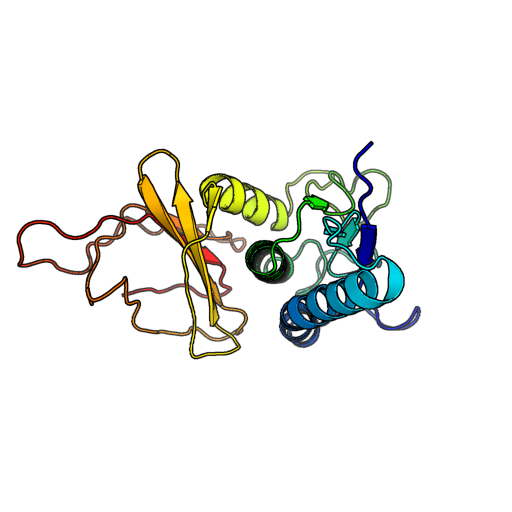13.346 1.00 74.12 178 ASP A N 1
ATOM 1390 C CA . ASP A 1 178 ? -13.389 20.588 13.044 1.00 74.12 178 ASP A CA 1
ATOM 1391 C C . ASP A 1 178 ? -12.314 21.676 12.882 1.00 74.12 178 ASP A C 1
ATOM 1393 O O . ASP A 1 178 ? -12.625 22.860 12.730 1.00 74.12 178 ASP A O 1
ATOM 1397 N N . ARG A 1 179 ? -11.027 21.305 12.915 1.00 63.59 179 ARG A N 1
ATOM 1398 C CA . ARG A 1 179 ? -9.912 22.252 12.861 1.00 63.59 179 ARG A CA 1
ATOM 1399 C C . ARG A 1 179 ? -9.335 22.311 11.443 1.00 63.59 179 ARG A C 1
ATOM 1401 O O . ARG A 1 179 ? -8.812 21.314 10.945 1.00 63.59 179 ARG A O 1
ATOM 1408 N N . PRO A 1 180 ? -9.353 23.488 10.793 1.00 56.22 180 PRO A N 1
ATOM 1409 C CA . PRO A 1 180 ? -8.779 23.660 9.461 1.00 56.22 180 PRO A CA 1
ATOM 1410 C C . PRO A 1 180 ? -7.258 23.891 9.475 1.00 56.22 180 PRO A C 1
ATOM 1412 O O . PRO A 1 180 ? -6.677 24.101 8.418 1.00 56.22 180 PRO A O 1
ATOM 1415 N N . ARG A 1 181 ? -6.606 23.934 10.650 1.00 62.44 181 ARG A N 1
ATOM 1416 C CA . ARG A 1 181 ? -5.165 24.207 10.782 1.00 62.44 181 ARG A CA 1
ATOM 1417 C C . ARG A 1 181 ? -4.530 23.328 11.851 1.00 62.44 181 ARG A C 1
ATOM 1419 O O . ARG A 1 181 ? -5.091 23.157 12.934 1.00 62.44 181 ARG A O 1
ATOM 1426 N N . PHE A 1 182 ? -3.338 22.831 11.558 1.00 65.75 182 PHE A N 1
ATOM 1427 C CA . PHE A 1 182 ? -2.526 22.009 12.449 1.00 65.75 182 PHE A CA 1
ATOM 1428 C C . PHE A 1 182 ? -1.051 22.380 12.280 1.00 65.75 182 PHE A C 1
ATOM 1430 O O . PHE A 1 182 ? -0.671 23.044 11.315 1.00 65.75 182 PHE A O 1
ATOM 1437 N N . ARG A 1 183 ? -0.212 21.960 13.227 1.00 64.56 183 ARG A N 1
ATOM 1438 C CA . ARG A 1 183 ? 1.240 22.088 13.103 1.00 64.56 183 ARG A CA 1
ATOM 1439 C C . ARG A 1 183 ? 1.826 20.732 12.744 1.00 64.56 183 ARG A C 1
ATOM 1441 O O . ARG A 1 183 ? 1.784 19.812 13.562 1.00 64.56 183 ARG A O 1
ATOM 1448 N N . GLN A 1 184 ? 2.418 20.630 11.557 1.00 63.16 184 GLN A N 1
ATOM 1449 C CA . GLN A 1 184 ? 3.245 19.482 11.218 1.00 63.16 184 GLN A CA 1
ATOM 1450 C C . GLN A 1 184 ? 4.512 19.509 12.081 1.00 63.16 184 GLN A C 1
ATOM 1452 O O . GLN A 1 184 ? 5.252 20.494 12.100 1.00 63.16 184 GLN A O 1
ATOM 1457 N N . LYS A 1 185 ? 4.760 18.429 12.821 1.00 58.00 185 LYS A N 1
ATOM 1458 C CA . LYS A 1 185 ? 5.967 18.283 13.641 1.00 58.00 185 LYS A CA 1
ATOM 1459 C C . LYS A 1 185 ? 7.123 17.709 12.829 1.00 58.00 185 LYS A C 1
ATOM 1461 O O . LYS A 1 185 ? 8.240 18.205 12.953 1.00 58.00 185 LYS A O 1
ATOM 1466 N N . ARG A 1 186 ? 6.862 16.684 12.007 1.00 60.38 186 ARG A N 1
ATOM 1467 C CA . ARG A 1 186 ? 7.850 16.025 11.135 1.00 60.38 186 ARG A CA 1
ATOM 1468 C C . ARG A 1 186 ? 7.245 15.594 9.800 1.00 60.38 186 ARG A C 1
ATOM 1470 O O . ARG A 1 186 ? 6.054 15.287 9.726 1.00 60.38 186 ARG A O 1
ATOM 1477 N N . GLY A 1 187 ? 8.094 15.580 8.773 1.00 58.69 187 GLY A N 1
ATOM 1478 C CA . GLY A 1 187 ? 7.828 15.064 7.432 1.00 58.69 187 GLY A CA 1
ATOM 1479 C C . GLY A 1 187 ? 8.718 13.863 7.126 1.00 58.69 187 GLY A C 1
ATOM 1480 O O . GLY A 1 187 ? 9.916 13.914 7.401 1.00 58.69 187 GLY A O 1
ATOM 1481 N N . PHE A 1 188 ? 8.153 12.801 6.559 1.00 59.50 188 PHE A N 1
ATOM 1482 C CA . PHE A 1 188 ? 8.916 11.673 6.012 1.00 59.50 188 PHE A CA 1
ATOM 1483 C C . PHE A 1 188 ? 8.546 11.485 4.546 1.00 59.50 188 PHE A C 1
ATOM 1485 O O . PHE A 1 188 ? 7.386 11.658 4.195 1.00 59.50 188 PHE A O 1
ATOM 1492 N N . LEU A 1 189 ? 9.522 11.152 3.706 1.00 65.62 189 LEU A N 1
ATOM 1493 C CA . LEU A 1 189 ? 9.347 10.977 2.267 1.00 65.62 189 LEU A CA 1
ATOM 1494 C C . LEU A 1 189 ? 9.996 9.679 1.817 1.00 65.62 189 LEU A C 1
ATOM 1496 O O . LEU A 1 189 ? 11.063 9.333 2.329 1.00 65.62 189 LEU A O 1
ATOM 1500 N N . ILE A 1 190 ? 9.370 8.978 0.867 1.00 60.38 190 ILE A N 1
ATOM 1501 C CA . ILE A 1 190 ? 10.047 7.887 0.169 1.00 60.38 190 ILE A CA 1
ATOM 1502 C C . ILE A 1 190 ? 11.076 8.582 -0.726 1.00 60.38 190 ILE A C 1
ATOM 1504 O O . ILE A 1 190 ? 10.697 9.439 -1.530 1.00 60.38 190 ILE A O 1
ATOM 1508 N N . PRO A 1 191 ? 12.375 8.310 -0.559 1.00 57.84 191 PRO A N 1
ATOM 1509 C CA . PRO A 1 191 ? 13.384 8.976 -1.356 1.00 57.84 191 PRO A CA 1
ATOM 1510 C C . PRO A 1 191 ? 13.343 8.438 -2.791 1.00 57.84 191 PRO A C 1
ATOM 1512 O O . PRO A 1 191 ? 13.649 7.275 -3.032 1.00 57.84 191 PRO A O 1
ATOM 1515 N N . CYS A 1 192 ? 13.054 9.307 -3.762 1.00 49.12 192 CYS A N 1
ATOM 1516 C CA . CYS A 1 192 ? 13.593 9.110 -5.107 1.00 49.12 192 CYS A CA 1
ATOM 1517 C C . CYS A 1 192 ? 15.117 9.343 -5.021 1.00 49.12 192 CYS A C 1
ATOM 1519 O O . CYS A 1 192 ? 15.558 10.034 -4.104 1.00 49.12 192 CYS A O 1
ATOM 1521 N N . LYS A 1 193 ? 15.942 8.798 -5.928 1.00 41.69 193 LYS A N 1
ATOM 1522 C CA . LYS A 1 193 ? 17.433 8.808 -5.900 1.00 41.69 193 LYS A CA 1
ATOM 1523 C C . LYS A 1 193 ? 18.131 10.188 -5.726 1.00 41.69 193 LYS A C 1
ATOM 1525 O O . LYS A 1 193 ? 19.354 10.266 -5.801 1.00 41.69 193 LYS A O 1
ATOM 1530 N N . GLN A 1 194 ? 17.404 11.275 -5.475 1.00 31.75 194 GLN A N 1
ATOM 1531 C CA . GLN A 1 194 ? 17.903 12.584 -5.065 1.00 31.75 194 GLN A CA 1
ATOM 1532 C C . GLN A 1 194 ? 17.286 13.015 -3.723 1.00 31.75 194 GLN A C 1
ATOM 1534 O O . GLN A 1 194 ? 16.099 13.322 -3.617 1.00 31.75 194 GLN A O 1
ATOM 1539 N N . TRP A 1 195 ? 18.128 13.062 -2.690 1.00 36.25 195 TRP A N 1
ATOM 1540 C CA . TRP A 1 195 ? 17.797 13.523 -1.344 1.00 36.25 195 TRP A CA 1
ATOM 1541 C C . TRP A 1 195 ? 17.342 14.987 -1.314 1.00 36.25 195 TRP A C 1
ATOM 1543 O O . TRP A 1 195 ? 18.108 15.879 -1.675 1.00 36.25 195 TRP A O 1
ATOM 1553 N N . LYS A 1 196 ? 16.163 15.247 -0.739 1.00 29.28 196 LYS A N 1
ATOM 1554 C CA . LYS A 1 196 ? 15.899 16.473 0.028 1.00 29.28 196 LYS A CA 1
ATOM 1555 C C . LYS A 1 196 ? 15.070 16.134 1.262 1.00 29.28 196 LYS A C 1
ATOM 1557 O O . LYS A 1 196 ? 13.934 15.682 1.161 1.00 29.28 196 LYS A O 1
ATOM 1562 N N . THR A 1 197 ? 15.647 16.360 2.435 1.00 32.22 197 THR A N 1
ATOM 1563 C CA . THR A 1 197 ? 14.911 16.427 3.698 1.00 32.22 197 THR A CA 1
ATOM 1564 C C . THR A 1 197 ? 13.982 17.639 3.617 1.00 32.22 197 THR A C 1
ATOM 1566 O O . THR A 1 197 ? 14.464 18.750 3.406 1.00 32.22 197 THR A O 1
ATOM 1569 N N . LEU A 1 198 ? 12.666 17.459 3.751 1.00 38.47 198 LEU A N 1
ATOM 1570 C CA . LEU A 1 198 ? 11.786 18.598 4.015 1.00 38.47 198 LEU A CA 1
ATOM 1571 C C . LEU A 1 198 ? 11.985 19.011 5.475 1.00 38.47 198 LEU A C 1
ATOM 1573 O O . LEU A 1 198 ? 11.722 18.228 6.390 1.00 38.47 198 LEU A O 1
ATOM 1577 N N . GLU A 1 199 ? 12.478 20.228 5.690 1.00 32.69 199 GLU A N 1
ATOM 1578 C CA . GLU A 1 199 ? 12.495 20.838 7.015 1.00 32.69 199 GLU A CA 1
ATOM 1579 C C . GLU A 1 199 ? 11.060 21.053 7.514 1.00 32.69 199 GLU A C 1
ATOM 1581 O O . GLU A 1 199 ? 10.132 21.298 6.743 1.00 32.69 199 GLU A O 1
ATOM 1586 N N . SER A 1 200 ? 10.873 20.943 8.828 1.00 37.47 200 SER A N 1
ATOM 1587 C CA . SER A 1 200 ? 9.605 21.197 9.508 1.00 37.47 200 SER A CA 1
ATOM 1588 C C . SER A 1 200 ? 9.074 22.601 9.180 1.00 37.47 200 SER A C 1
ATOM 1590 O O . SER A 1 200 ? 9.590 23.591 9.698 1.00 37.47 200 SER A O 1
ATOM 1592 N N . GLY A 1 201 ? 8.034 22.690 8.350 1.00 32.81 201 GLY A N 1
ATOM 1593 C CA . GLY A 1 201 ? 7.319 23.933 8.067 1.00 32.81 201 GLY A CA 1
ATOM 1594 C C . GLY A 1 201 ? 6.223 24.205 9.098 1.00 32.81 201 GLY A C 1
ATOM 1595 O O . GLY A 1 201 ? 5.448 23.320 9.457 1.00 32.81 201 GLY A O 1
ATOM 1596 N N . ILE A 1 202 ?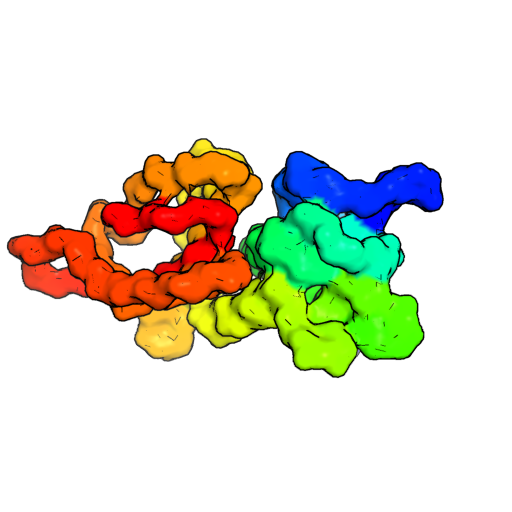 6.140 25.444 9.587 1.00 31.00 202 ILE A N 1
ATOM 1597 C CA . ILE A 1 202 ? 4.959 25.937 10.305 1.00 31.00 202 ILE A CA 1
ATOM 1598 C C . ILE A 1 202 ? 3.942 26.383 9.252 1.00 31.00 202 ILE A C 1
ATOM 1600 O O . ILE A 1 202 ? 4.163 27.389 8.580 1.00 31.00 202 ILE A O 1
ATOM 1604 N N . VAL A 1 203 ? 2.798 25.707 9.166 1.00 39.47 203 VAL A N 1
ATOM 1605 C CA . VAL A 1 203 ? 1.598 26.301 8.559 1.00 39.47 203 VAL A CA 1
ATOM 1606 C C . VAL A 1 203 ? 1.087 27.355 9.555 1.00 39.47 203 VAL A C 1
ATOM 1608 O O . VAL A 1 203 ? 0.741 27.024 10.689 1.00 39.47 203 VAL A O 1
ATOM 1611 N N . GLN A 1 204 ? 1.174 28.642 9.197 1.00 27.42 204 GLN A N 1
ATOM 1612 C CA . GLN A 1 204 ? 1.141 29.781 10.135 1.00 27.42 204 GLN A CA 1
ATOM 1613 C C . GLN A 1 204 ? -0.029 29.774 11.148 1.00 27.42 204 GLN A C 1
ATOM 1615 O O . GLN A 1 204 ? -1.212 29.711 10.785 1.00 27.42 204 GLN A O 1
ATOM 1620 N N . SER A 1 205 ? 0.327 29.926 12.436 1.00 31.84 205 SER A N 1
ATOM 1621 C CA . SER A 1 205 ? -0.569 29.996 13.600 1.00 31.84 205 SER A CA 1
ATOM 1622 C C . SER A 1 205 ? -0.657 31.412 14.185 1.00 31.84 205 SER A C 1
ATOM 1624 O O . SER A 1 205 ? 0.377 31.982 14.512 1.00 31.84 205 SER A O 1
ATOM 1626 N N . ASN A 1 206 ? -1.876 31.910 14.429 1.00 31.89 206 ASN A N 1
ATOM 1627 C CA . ASN A 1 206 ? -2.152 33.092 15.269 1.00 31.89 206 ASN A CA 1
ATOM 1628 C C . ASN A 1 206 ? -3.158 32.790 16.405 1.00 31.89 206 ASN A C 1
ATOM 1630 O O . ASN A 1 206 ? -3.820 33.694 16.900 1.00 31.89 206 ASN A O 1
ATOM 1634 N N . TYR A 1 207 ? -3.293 31.528 16.827 1.00 36.44 207 TYR A N 1
ATOM 1635 C CA . TYR A 1 207 ? -4.141 31.146 17.965 1.00 36.44 207 TYR A CA 1
ATOM 1636 C C . TYR A 1 207 ? -3.411 30.193 18.914 1.00 36.44 207 TYR A C 1
ATOM 1638 O O . TYR A 1 207 ? -2.552 29.409 18.504 1.00 36.44 207 TYR A O 1
ATOM 1646 N N . SER A 1 208 ? -3.758 30.288 20.197 1.00 38.53 208 SER A N 1
ATOM 1647 C CA . SER A 1 208 ? -3.192 29.528 21.306 1.00 38.53 208 SER A CA 1
ATOM 1648 C C . SER A 1 208 ? -3.485 28.028 21.157 1.00 38.53 208 SER A C 1
ATOM 1650 O O . SER A 1 208 ? -4.615 27.580 21.316 1.00 38.53 208 SER A O 1
ATOM 1652 N N . SER A 1 209 ? -2.424 27.259 20.884 1.00 46.47 209 SER A N 1
ATOM 1653 C CA . SER A 1 209 ? -2.310 25.786 20.809 1.00 46.47 209 SER A CA 1
ATOM 1654 C C . SER A 1 209 ? -2.882 25.064 19.563 1.00 46.47 209 SE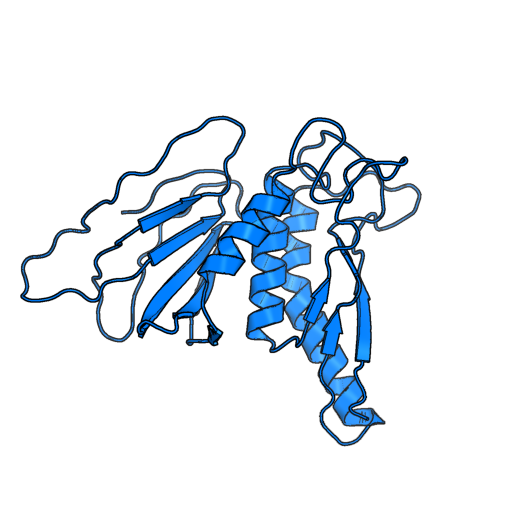R A C 1
ATOM 1656 O O . SER A 1 209 ? -4.011 24.575 19.583 1.00 46.47 209 SER A O 1
ATOM 1658 N N . PRO A 1 210 ? -2.090 24.905 18.476 1.00 54.31 210 PRO A N 1
ATOM 1659 C CA . PRO A 1 210 ? -2.443 24.018 17.364 1.00 54.31 210 PRO A CA 1
ATOM 1660 C C . PRO A 1 210 ? -2.316 22.535 17.755 1.00 54.31 210 PRO A C 1
ATOM 1662 O O . PRO A 1 210 ? -1.394 22.157 18.479 1.00 54.31 210 PRO A O 1
ATOM 1665 N N . THR A 1 211 ? -3.195 21.678 17.220 1.00 56.88 211 THR A N 1
ATOM 1666 C CA . THR A 1 211 ? -2.989 20.218 17.240 1.00 56.88 211 THR A CA 1
ATOM 1667 C C . THR A 1 211 ? -1.684 19.896 16.511 1.00 56.88 211 THR A C 1
ATOM 1669 O O . THR A 1 211 ? -1.432 20.426 15.425 1.00 56.88 211 THR A O 1
ATOM 1672 N N . VAL A 1 212 ? -0.849 19.050 17.112 1.00 62.97 212 VAL A N 1
ATOM 1673 C CA . VAL A 1 212 ? 0.449 18.646 16.565 1.00 62.97 212 VAL A CA 1
ATOM 1674 C C . VAL A 1 212 ? 0.324 17.242 15.979 1.00 62.97 212 VAL A C 1
ATOM 1676 O O . VAL A 1 212 ? -0.118 16.337 16.681 1.00 62.97 212 VAL A O 1
ATOM 1679 N N . CYS A 1 213 ? 0.722 17.050 14.720 1.00 60.91 213 CYS A N 1
ATOM 1680 C CA . CYS A 1 213 ? 0.729 15.736 14.069 1.00 60.91 213 CYS A CA 1
ATOM 1681 C C . CYS A 1 213 ? 2.033 15.495 13.295 1.00 60.91 213 CYS A C 1
ATOM 1683 O O . CYS A 1 213 ? 2.705 16.441 12.868 1.00 60.91 213 CYS A O 1
ATOM 1685 N N . ASP A 1 214 ? 2.397 14.226 13.112 1.00 70.12 214 ASP A N 1
ATOM 1686 C CA . ASP A 1 214 ? 3.446 13.819 12.171 1.00 70.12 214 ASP A CA 1
ATOM 1687 C C . ASP A 1 214 ? 2.777 13.485 10.818 1.00 70.12 214 ASP A C 1
ATOM 1689 O O . ASP A 1 214 ? 1.749 12.809 10.789 1.00 70.12 214 ASP A O 1
ATOM 1693 N N . VAL A 1 215 ? 3.326 13.971 9.696 1.00 69.12 215 VAL A N 1
ATOM 1694 C CA . VAL A 1 215 ? 2.797 13.669 8.350 1.00 69.12 215 VAL A CA 1
ATOM 1695 C C . VAL A 1 215 ? 3.859 12.940 7.533 1.00 69.12 215 VAL A C 1
ATOM 1697 O O . VAL A 1 215 ? 5.012 13.365 7.466 1.00 69.12 215 VAL A O 1
ATOM 1700 N N . ILE A 1 216 ? 3.475 11.823 6.932 1.00 72.25 216 ILE A N 1
ATOM 1701 C CA . ILE A 1 216 ? 4.302 10.976 6.080 1.00 72.25 216 ILE A CA 1
ATOM 1702 C C . ILE A 1 216 ? 3.773 11.104 4.654 1.00 72.25 216 ILE A C 1
ATOM 1704 O O . ILE A 1 216 ? 2.577 10.956 4.421 1.00 72.25 216 ILE A O 1
ATOM 1708 N N . TYR A 1 217 ? 4.665 11.376 3.711 1.00 70.38 217 TYR A N 1
ATOM 1709 C CA . TYR A 1 217 ? 4.351 11.587 2.308 1.00 70.38 217 TYR A CA 1
ATOM 1710 C C . TYR A 1 217 ? 4.980 10.495 1.444 1.00 70.38 217 TYR A C 1
ATOM 1712 O O . TYR A 1 217 ? 6.182 10.240 1.509 1.00 70.38 217 TYR A O 1
ATOM 1720 N N . CYS A 1 218 ? 4.175 9.902 0.573 1.00 67.81 218 CYS A N 1
ATOM 1721 C CA . CYS A 1 218 ? 4.635 8.994 -0.472 1.00 67.81 218 CYS A CA 1
ATOM 1722 C C . CYS A 1 218 ? 4.249 9.602 -1.822 1.00 67.81 218 CYS A C 1
ATOM 1724 O O . CYS A 1 218 ? 3.065 9.689 -2.137 1.00 67.81 218 CYS A O 1
ATOM 1726 N N . SER A 1 219 ? 5.222 10.095 -2.591 1.00 63.06 219 SER A N 1
ATOM 1727 C CA . SER A 1 219 ? 4.965 10.753 -3.879 1.00 63.06 219 SER A CA 1
ATOM 1728 C C . SER A 1 219 ? 6.188 10.684 -4.796 1.00 63.06 219 SER A C 1
ATOM 1730 O O . SER A 1 219 ? 7.326 10.560 -4.335 1.00 63.06 219 SER A O 1
ATOM 1732 N N . THR A 1 220 ? 5.959 10.791 -6.103 1.00 44.50 220 THR A N 1
ATOM 1733 C CA . THR A 1 220 ? 6.990 11.014 -7.129 1.00 44.50 220 THR A CA 1
ATOM 1734 C C . THR A 1 220 ? 7.412 12.487 -7.223 1.00 44.50 220 THR A C 1
ATOM 1736 O O . THR A 1 220 ? 8.469 12.789 -7.776 1.00 44.50 220 THR A O 1
ATOM 1739 N N . THR A 1 221 ? 6.614 13.425 -6.693 1.00 40.53 221 THR A N 1
ATOM 1740 C CA . THR A 1 221 ? 6.848 14.884 -6.759 1.00 40.53 221 THR A CA 1
ATOM 1741 C C . THR A 1 221 ? 6.337 15.572 -5.483 1.00 40.53 221 THR A C 1
ATOM 1743 O O . THR A 1 221 ? 5.294 15.194 -4.951 1.00 40.53 221 THR A O 1
ATOM 1746 N N . ILE A 1 222 ? 7.096 16.521 -4.923 1.00 36.38 222 ILE A N 1
ATOM 1747 C CA . ILE A 1 222 ? 6.945 16.987 -3.531 1.00 36.38 222 ILE A CA 1
ATOM 1748 C C . ILE A 1 222 ? 6.565 18.471 -3.474 1.00 36.38 222 ILE A C 1
ATOM 1750 O O . ILE A 1 222 ? 7.396 19.286 -3.859 1.00 36.38 222 ILE A O 1
ATOM 1754 N N . PHE A 1 223 ? 5.421 18.814 -2.863 1.00 32.09 223 PHE A N 1
ATOM 1755 C CA . PHE A 1 223 ? 5.211 20.051 -2.088 1.00 32.09 223 PHE A CA 1
ATOM 1756 C C . PHE A 1 223 ? 3.952 19.928 -1.208 1.00 32.09 223 PHE A C 1
ATOM 1758 O O . PHE A 1 223 ? 2.943 19.385 -1.646 1.00 32.09 223 PHE A O 1
ATOM 1765 N N . VAL A 1 224 ? 3.996 20.443 0.027 1.00 36.62 224 VAL A N 1
ATOM 1766 C CA . VAL A 1 224 ? 2.794 20.708 0.840 1.00 36.62 224 VAL A CA 1
ATOM 1767 C C . VAL A 1 224 ? 2.894 22.108 1.433 1.00 36.62 224 VAL A C 1
ATOM 1769 O O . VAL A 1 224 ? 3.959 22.498 1.915 1.00 36.62 224 VAL A O 1
ATOM 1772 N N . MET A 1 225 ? 1.783 22.846 1.373 1.00 31.73 225 MET A N 1
ATOM 1773 C CA . MET A 1 225 ? 1.536 24.098 2.095 1.00 31.73 225 MET A CA 1
ATOM 1774 C C . MET A 1 225 ? 0.501 23.883 3.192 1.00 31.73 225 MET A C 1
ATOM 1776 O O . MET A 1 225 ? -0.464 23.126 2.944 1.00 31.73 225 MET A O 1
#

Sequence (225 aa):
MTWRLTCLAYPFPGSRVSGPPSIDELRKDAQTWDKIIIHVRELIHQYAGHHLPIAITEFNPAYDQSVGGEATPDSHYNAIWMADALGRMIENGVFMANEWALTARGGYGSLGLIGQTDVYPMDYTCQMYKKFGSELVYSSSDNPDLSIYAAQRADETPTIMVINLSLEEKTKALRIGDRPRFRQKRGFLIPCKQWKTLESGIVQSNYSSPTVCDVIYCSTTIFVM

Radius of gyration: 18.41 Å; chains: 1; bounding box: 46×56×45 Å

pLDDT: mean 80.15, std 18.72, range [27.42, 96.5]

Foldseek 3Di:
DADEAEAEDAPPDPDPPDDQDDLVLLLVVLVCLLVVLVVVQVVCCVPVVDDHAYAHAEDANHQDQDPDDCRPRLHLSRLLSVLSNVLSCVVSRHPYHDYHACECPPPSRNSHQHYPPGGGLNVLSVVVVVVQADAWDDDDDPDSQWDKTWYAHPVRAIEIEIGGSDQDDDEDQDDDPVDSAAFAPAEAESDDPDDDGDDRDGPDDPDDDGRYHHYYYRHPDDDYD

Secondary structure (DSSP, 8-state):
----EEEEE--B-SSTTS-SPPHHHHHHHHTHHHHHHHHHHHHHHHHHSS---EEEEEE-SBSS---SSTTSTTSHHHHHHHHHHHHHHHHTT-SEEEESEEE-TTT-TT-EEE-SSSB-THHHHHHHHTTT-SEEE----S-TTEEEEEEE-TTS-EEEEEEE-SSS-------BTTBS--EEEEEEEPPPSS--PPP-------SS-PPEEEEEEE-SS----